Protein AF-A0A2E7N110-F1 (afdb_monomer_lite)

Secondary structure (DSSP, 8-state):
--------TTS-EEEEEEEEETTTTEEEEES-HHHHHHHHTTSSEEEEEEEEEEES-SEEEEEEEETTT--EEEE--HHHHHHHHHH-TTEEEEEEEEEE-SSTTPPEEEEEEETTT--EEEE--HHHHHHHHHH-TTEEEEEEEEE-B-GGGG----SS--EEEESSS-EEEEES--EEEE-SSS-EEEEEES--EEEE--------PEEEEEEES--EEEEE------S-S----BPPPEEES---TTT-EEEEEBTTB-----TT-TTEEEEEETTEEEEEEEETTEEEEEEETT--GGGGGS---PPPS------

Structure (mmCIF, N/CA/C/O backbone):
data_AF-A0A2E7N110-F1
#
_entry.id   AF-A0A2E7N110-F1
#
loop_
_atom_site.group_PDB
_atom_site.id
_atom_site.type_symbol
_atom_site.label_atom_id
_atom_site.label_alt_id
_atom_site.label_comp_id
_atom_site.label_asym_id
_atom_site.label_entity_id
_atom_site.label_seq_id
_atom_site.pdbx_PDB_ins_code
_atom_site.Cartn_x
_atom_site.Cartn_y
_atom_site.Cartn_z
_atom_site.occupancy
_atom_site.B_iso_or_equiv
_atom_site.auth_seq_id
_atom_site.auth_comp_id
_atom_site.auth_asym_id
_atom_site.auth_atom_id
_atom_site.pdbx_PDB_model_num
ATOM 1 N N . MET A 1 1 ? -30.367 -15.960 -10.413 1.00 34.97 1 MET A N 1
ATOM 2 C CA . MET A 1 1 ? -29.858 -14.874 -9.557 1.00 34.97 1 MET A CA 1
ATOM 3 C C . MET A 1 1 ? -29.044 -14.022 -10.508 1.00 34.97 1 MET A C 1
ATOM 5 O O . MET A 1 1 ? -28.183 -14.583 -11.167 1.00 34.97 1 MET A O 1
ATOM 9 N N . VAL A 1 2 ? -29.493 -12.802 -10.803 1.00 29.89 2 VAL A N 1
ATOM 10 C CA . VAL A 1 2 ? -28.865 -11.982 -11.850 1.00 29.89 2 VAL A CA 1
ATOM 11 C C . VAL A 1 2 ? -27.590 -11.431 -11.243 1.00 29.89 2 VAL A C 1
ATOM 13 O O . VAL A 1 2 ? -27.678 -10.648 -10.300 1.00 29.89 2 VAL A O 1
ATOM 16 N N . ASP A 1 3 ? -26.457 -11.913 -11.740 1.00 36.06 3 ASP A N 1
ATOM 17 C CA . ASP A 1 3 ? -25.137 -11.378 -11.445 1.00 36.06 3 ASP A CA 1
ATOM 18 C C . ASP A 1 3 ? -25.142 -9.928 -11.922 1.00 36.06 3 ASP A C 1
ATOM 20 O O . ASP A 1 3 ? -25.176 -9.637 -13.123 1.00 36.06 3 ASP A O 1
ATOM 24 N N . ARG A 1 4 ? -25.321 -9.009 -10.975 1.00 38.25 4 ARG A N 1
ATOM 25 C CA . ARG A 1 4 ? -25.331 -7.583 -11.258 1.00 38.25 4 ARG A CA 1
ATOM 26 C C . ARG A 1 4 ? -23.864 -7.179 -11.255 1.00 38.25 4 ARG A C 1
ATOM 28 O O . ARG A 1 4 ? -23.396 -6.638 -10.266 1.00 38.25 4 ARG A O 1
ATOM 35 N N . PHE A 1 5 ? -23.160 -7.502 -12.343 1.00 39.09 5 PHE A N 1
ATOM 36 C CA . PHE A 1 5 ? -21.858 -6.913 -12.634 1.00 39.09 5 PHE A CA 1
ATOM 37 C C . PHE A 1 5 ? -22.014 -5.407 -12.447 1.00 39.09 5 PHE A C 1
ATOM 39 O O . PHE A 1 5 ? -22.833 -4.769 -13.122 1.00 39.09 5 PHE A O 1
ATOM 46 N N . LEU A 1 6 ? -21.344 -4.884 -11.426 1.00 43.31 6 LEU A N 1
ATOM 47 C CA . LEU A 1 6 ? -21.333 -3.466 -11.145 1.00 43.31 6 LEU A CA 1
ATOM 48 C C . LEU A 1 6 ? -20.763 -2.792 -12.383 1.00 43.31 6 LEU A C 1
ATOM 50 O O . LEU A 1 6 ? -19.738 -3.199 -12.921 1.00 43.31 6 LEU A O 1
ATOM 54 N N . ASN A 1 7 ? -21.469 -1.784 -12.883 1.00 40.22 7 ASN A N 1
ATOM 55 C CA . ASN A 1 7 ? -20.914 -0.930 -13.915 1.00 40.22 7 ASN A CA 1
ATOM 56 C C . ASN A 1 7 ? -19.938 0.015 -13.203 1.00 40.22 7 ASN A C 1
ATOM 58 O O . ASN A 1 7 ? -20.285 1.156 -12.913 1.00 40.22 7 ASN A O 1
ATOM 62 N N . PHE A 1 8 ? -18.764 -0.513 -12.852 1.00 49.12 8 PHE A N 1
ATOM 63 C CA . PHE A 1 8 ? -17.701 0.173 -12.113 1.00 49.12 8 PHE A CA 1
ATOM 64 C C . PHE A 1 8 ? -17.150 1.388 -12.884 1.00 49.12 8 PHE A C 1
ATOM 66 O O . PHE A 1 8 ? -16.561 2.292 -12.309 1.00 49.12 8 PHE A O 1
ATOM 73 N N . ALA A 1 9 ? -17.461 1.478 -14.183 1.00 48.69 9 ALA A N 1
ATOM 74 C CA . ALA A 1 9 ? -17.056 2.522 -15.125 1.00 48.69 9 ALA A CA 1
ATOM 75 C C . ALA A 1 9 ? -17.528 3.966 -14.813 1.00 48.69 9 ALA A C 1
ATOM 77 O O . ALA A 1 9 ? -17.442 4.824 -15.689 1.00 48.69 9 ALA A O 1
ATOM 78 N N . ALA A 1 10 ? -18.069 4.256 -13.625 1.00 57.44 10 ALA A N 1
ATOM 79 C CA . ALA A 1 10 ? -18.534 5.598 -13.255 1.00 57.44 10 ALA A CA 1
ATOM 80 C C . ALA A 1 10 ? -18.152 6.053 -11.837 1.00 57.44 10 ALA A C 1
ATOM 82 O O . ALA A 1 10 ? -18.508 7.172 -11.470 1.00 57.44 10 ALA A O 1
ATOM 83 N N . VAL A 1 11 ? -17.469 5.221 -11.045 1.00 68.19 11 VAL A N 1
ATOM 84 C CA . VAL A 1 11 ? -17.041 5.582 -9.688 1.00 68.19 11 VAL A CA 1
ATOM 85 C C . VAL A 1 11 ? -15.521 5.571 -9.663 1.00 68.19 11 VAL A C 1
ATOM 87 O O . VAL A 1 11 ? -14.913 4.539 -9.922 1.00 68.19 11 VAL A O 1
ATOM 90 N N . GLU A 1 12 ? -14.918 6.730 -9.401 1.00 77.81 12 GLU A N 1
ATOM 91 C CA . GLU A 1 12 ? -13.465 6.831 -9.256 1.00 77.81 12 GLU A CA 1
ATOM 92 C C . GLU A 1 12 ? -13.023 6.045 -8.024 1.00 77.81 12 GLU A C 1
ATOM 94 O O . GLU A 1 12 ? -13.618 6.190 -6.944 1.00 77.81 12 GLU A O 1
ATOM 99 N N . THR A 1 13 ? -11.986 5.232 -8.206 1.00 83.00 13 THR A N 1
ATOM 100 C CA . THR A 1 13 ? -11.368 4.441 -7.149 1.00 83.00 13 THR A CA 1
ATOM 101 C C . THR A 1 13 ? -9.972 4.911 -6.819 1.00 83.00 13 THR A C 1
ATOM 103 O O . THR A 1 13 ? -9.284 5.5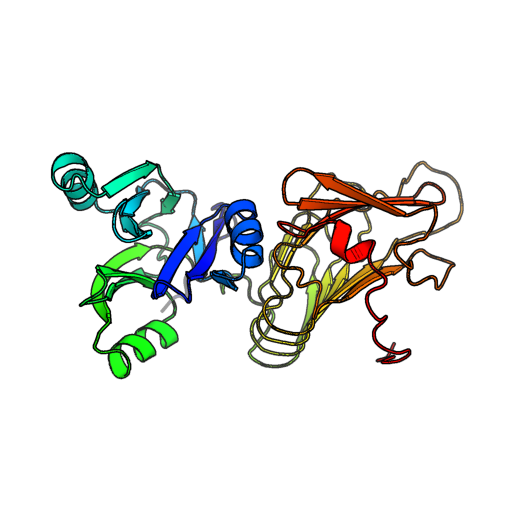01 -7.646 1.00 83.00 13 THR A O 1
ATOM 106 N N . THR A 1 14 ? -9.552 4.643 -5.589 1.00 86.88 14 THR A N 1
ATOM 107 C CA . THR A 1 14 ? -8.187 4.907 -5.138 1.00 86.88 14 THR A CA 1
ATOM 108 C C . THR A 1 14 ? -7.677 3.711 -4.357 1.00 86.88 14 THR A C 1
ATOM 110 O O . THR A 1 14 ? -8.369 3.190 -3.475 1.00 86.88 14 THR A O 1
ATOM 113 N N . THR A 1 15 ? -6.469 3.279 -4.686 1.00 87.81 15 THR A N 1
ATOM 114 C CA . THR A 1 15 ? -5.808 2.151 -4.044 1.00 87.81 15 THR A CA 1
ATOM 115 C C . THR A 1 15 ? -5.440 2.484 -2.596 1.00 87.81 15 THR A C 1
ATOM 117 O O . THR A 1 15 ? -4.877 3.537 -2.302 1.00 87.81 15 THR A O 1
ATOM 120 N N . VAL A 1 16 ? -5.776 1.588 -1.663 1.00 92.19 16 VAL A N 1
ATOM 121 C CA . VAL A 1 16 ? -5.339 1.653 -0.265 1.00 92.19 16 VAL A CA 1
ATOM 122 C C . VAL A 1 16 ? -4.221 0.640 -0.049 1.00 92.19 16 VAL A C 1
ATOM 124 O O . VAL A 1 16 ? -4.418 -0.576 -0.108 1.00 92.19 16 VAL A O 1
ATOM 127 N N . HIS A 1 17 ? -3.046 1.178 0.231 1.00 90.06 17 HIS A N 1
ATOM 128 C CA . HIS A 1 17 ? -1.794 0.495 0.510 1.00 90.06 17 HIS A CA 1
ATOM 129 C C . HIS A 1 17 ? -1.733 0.075 1.976 1.00 90.06 17 HIS A C 1
ATOM 131 O O . HIS A 1 17 ? -2.089 0.875 2.847 1.00 90.06 17 HIS A O 1
ATOM 137 N N . ARG A 1 18 ? -1.252 -1.142 2.265 1.00 92.94 18 ARG A N 1
ATOM 138 C CA . ARG A 1 18 ? -0.989 -1.605 3.636 1.00 92.94 18 ARG A CA 1
ATOM 139 C C . ARG A 1 18 ? 0.511 -1.741 3.876 1.00 92.94 18 ARG A C 1
ATOM 141 O O . ARG A 1 18 ? 1.239 -2.244 3.028 1.00 92.94 18 ARG A O 1
ATOM 148 N N . LEU A 1 19 ? 0.968 -1.292 5.040 1.00 92.88 19 LEU A N 1
ATOM 149 C CA . LEU A 1 19 ? 2.335 -1.509 5.509 1.00 92.88 19 LEU A CA 1
ATOM 150 C C . LEU A 1 19 ? 2.313 -2.128 6.899 1.00 92.88 19 LEU A C 1
ATOM 152 O O . LEU A 1 19 ? 1.591 -1.646 7.774 1.00 92.88 19 LEU A O 1
ATOM 156 N N . TYR A 1 20 ? 3.149 -3.136 7.115 1.00 92.62 20 TYR A N 1
ATOM 157 C CA . TYR A 1 20 ? 3.347 -3.794 8.396 1.00 92.62 20 TYR A CA 1
ATOM 158 C C . TYR A 1 20 ? 4.650 -3.343 9.050 1.00 92.62 20 TYR A C 1
ATOM 160 O O . TYR A 1 20 ? 5.733 -3.504 8.497 1.00 92.62 20 TYR A O 1
ATOM 168 N N . ASN A 1 21 ? 4.570 -2.802 10.260 1.00 91.19 21 ASN A N 1
ATOM 169 C CA . ASN A 1 21 ? 5.747 -2.465 11.043 1.00 91.19 21 ASN A CA 1
ATOM 170 C C . ASN A 1 21 ? 6.195 -3.668 11.885 1.00 91.19 21 ASN A C 1
ATOM 172 O O . ASN A 1 21 ? 5.513 -4.048 12.843 1.00 91.19 21 ASN A O 1
ATOM 176 N N . THR A 1 22 ? 7.362 -4.233 11.575 1.00 85.75 22 THR A N 1
ATOM 177 C CA . THR A 1 22 ? 7.872 -5.453 12.229 1.00 85.75 22 THR A CA 1
ATOM 178 C C . THR A 1 22 ? 8.284 -5.236 13.681 1.00 85.75 22 THR A C 1
ATOM 180 O O . THR A 1 22 ? 8.259 -6.178 14.471 1.00 85.75 22 THR A O 1
ATOM 183 N N . ASP A 1 23 ? 8.640 -4.003 14.047 1.00 84.81 23 ASP A N 1
ATOM 184 C CA . ASP A 1 23 ? 9.092 -3.661 15.399 1.00 84.81 23 ASP A CA 1
ATOM 185 C C . ASP A 1 23 ? 7.922 -3.495 16.374 1.00 84.81 23 ASP A C 1
ATOM 187 O O . ASP A 1 23 ? 8.034 -3.808 17.560 1.00 84.81 23 ASP A O 1
ATOM 191 N N . THR A 1 24 ? 6.796 -2.980 15.880 1.00 85.94 24 THR A N 1
ATOM 192 C CA . THR A 1 24 ? 5.629 -2.623 16.699 1.00 85.94 24 THR A CA 1
ATOM 193 C C . THR A 1 24 ? 4.437 -3.544 16.483 1.00 85.94 24 THR A C 1
ATOM 195 O O . THR A 1 24 ? 3.474 -3.467 17.245 1.00 85.94 24 THR A O 1
ATOM 198 N N . THR A 1 25 ? 4.482 -4.431 15.484 1.00 85.44 25 THR A N 1
ATOM 199 C CA . THR A 1 25 ? 3.362 -5.297 15.073 1.00 85.44 25 THR A CA 1
ATOM 200 C C . THR A 1 25 ? 2.099 -4.495 14.713 1.00 85.44 25 THR A C 1
ATOM 202 O O . THR A 1 25 ? 0.962 -4.885 14.995 1.00 85.44 25 THR A O 1
ATOM 205 N N . THR A 1 26 ? 2.295 -3.311 14.125 1.00 91.25 26 THR A N 1
ATOM 206 C CA . THR A 1 26 ? 1.215 -2.396 13.733 1.00 91.25 26 THR A CA 1
ATOM 207 C C . THR A 1 26 ? 1.086 -2.320 12.223 1.00 91.25 26 THR A C 1
ATOM 209 O O . THR A 1 26 ? 2.055 -2.528 11.501 1.00 91.25 26 THR A O 1
ATOM 212 N N . HIS A 1 27 ? -0.123 -2.013 11.757 1.00 94.38 27 HIS A N 1
ATOM 213 C CA . HIS A 1 27 ? -0.392 -1.781 10.345 1.00 94.38 27 HIS A CA 1
ATOM 214 C C . HIS A 1 27 ? -0.690 -0.303 10.101 1.00 94.38 27 HIS A C 1
ATOM 216 O O . HIS A 1 27 ? -1.359 0.355 10.909 1.00 94.38 27 HIS A O 1
ATOM 222 N N . LEU A 1 28 ? -0.220 0.197 8.965 1.00 94.81 28 LEU A N 1
ATOM 223 C CA . LEU A 1 28 ? -0.619 1.464 8.371 1.00 94.81 28 LEU A CA 1
ATOM 224 C C . LEU A 1 28 ? -1.442 1.175 7.118 1.00 94.81 28 LEU A C 1
ATOM 226 O O . LEU A 1 28 ? -1.129 0.251 6.374 1.00 94.81 28 LEU A O 1
ATOM 230 N N . TYR A 1 29 ? -2.470 1.989 6.894 1.00 95.69 29 TYR A N 1
ATOM 231 C CA . TYR A 1 29 ? -3.269 1.981 5.675 1.00 95.69 29 TYR A CA 1
ATOM 232 C C . TYR A 1 29 ? -3.290 3.398 5.117 1.00 95.69 29 TYR A C 1
ATOM 234 O O . TYR A 1 29 ? -3.601 4.347 5.851 1.00 95.69 29 TYR A O 1
ATOM 242 N N . THR A 1 30 ? -2.948 3.541 3.843 1.00 93.75 30 THR A N 1
ATOM 243 C CA . THR A 1 30 ? -2.810 4.851 3.211 1.00 93.75 30 THR A CA 1
ATOM 244 C C . THR A 1 30 ? -3.150 4.817 1.731 1.00 93.75 30 THR A C 1
ATOM 246 O O . THR A 1 30 ? -2.919 3.817 1.064 1.00 93.75 30 THR A O 1
ATOM 249 N N . THR A 1 31 ? -3.711 5.907 1.219 1.00 92.25 31 THR A N 1
ATOM 250 C CA . THR A 1 31 ? -3.827 6.169 -0.224 1.00 92.25 31 THR A CA 1
ATOM 251 C C . THR A 1 31 ? -2.659 7.013 -0.738 1.00 92.25 31 THR A C 1
ATOM 253 O O . THR A 1 31 ? -2.603 7.333 -1.919 1.00 92.25 31 THR A O 1
ATOM 256 N N . ASP A 1 32 ? -1.761 7.448 0.150 1.00 89.38 32 ASP A N 1
ATOM 257 C CA . ASP A 1 32 ? -0.582 8.224 -0.209 1.00 89.38 32 ASP A CA 1
ATOM 258 C C . ASP A 1 32 ? 0.563 7.270 -0.566 1.00 89.38 32 ASP A C 1
ATOM 260 O O . ASP A 1 32 ? 1.212 6.676 0.300 1.00 89.38 32 ASP A O 1
ATOM 264 N N . VAL A 1 33 ? 0.802 7.125 -1.868 1.00 83.12 33 VAL A N 1
ATOM 265 C CA . VAL A 1 33 ? 1.876 6.290 -2.424 1.00 83.12 33 VAL A CA 1
ATOM 266 C C . VAL A 1 33 ? 3.263 6.750 -1.970 1.00 83.12 33 VAL A C 1
ATOM 268 O O . VAL A 1 33 ? 4.153 5.918 -1.812 1.00 83.12 33 VAL A O 1
ATOM 271 N N . ASN A 1 34 ? 3.439 8.043 -1.674 1.00 82.81 34 ASN A N 1
ATOM 272 C CA . ASN A 1 34 ? 4.694 8.566 -1.142 1.00 82.81 34 ASN A CA 1
ATOM 273 C C . ASN A 1 34 ? 4.863 8.182 0.333 1.00 82.81 34 ASN A C 1
ATOM 275 O O . ASN A 1 34 ? 5.962 7.814 0.739 1.00 82.81 34 ASN A O 1
ATOM 279 N N . GLU A 1 35 ? 3.787 8.202 1.135 1.00 87.75 35 GLU A N 1
ATOM 280 C CA . GLU A 1 35 ? 3.820 7.692 2.519 1.00 87.75 35 GLU A CA 1
ATOM 281 C C . GLU A 1 35 ? 4.229 6.211 2.529 1.00 87.75 35 GLU A C 1
ATOM 283 O O . GLU A 1 35 ? 5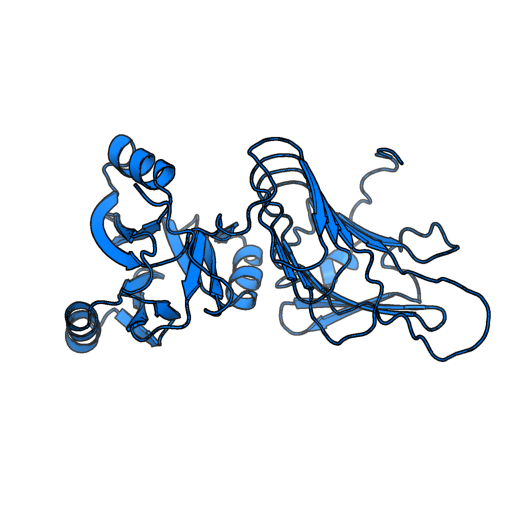.094 5.818 3.313 1.00 87.75 35 GLU A O 1
ATOM 288 N N . ALA A 1 36 ? 3.674 5.400 1.623 1.00 85.94 36 ALA A N 1
ATOM 289 C CA . ALA A 1 36 ? 4.044 3.993 1.490 1.00 85.94 36 ALA A CA 1
ATOM 290 C C . ALA A 1 36 ? 5.511 3.805 1.052 1.00 85.94 36 ALA A C 1
ATOM 292 O O . ALA A 1 36 ? 6.260 3.083 1.718 1.00 85.94 36 ALA A O 1
ATOM 293 N N . GLY A 1 37 ? 5.935 4.480 -0.021 1.00 79.75 37 GLY A N 1
ATOM 294 C CA . GLY A 1 37 ? 7.290 4.364 -0.570 1.00 79.75 37 GLY A CA 1
ATOM 295 C C . GLY A 1 37 ? 8.374 4.801 0.419 1.00 79.75 37 GLY A C 1
ATOM 296 O O . GLY A 1 37 ? 9.340 4.076 0.654 1.00 79.75 37 GLY A O 1
ATOM 297 N N . VAL A 1 38 ? 8.190 5.941 1.093 1.00 83.38 38 VAL A N 1
ATOM 298 C CA . VAL A 1 38 ? 9.153 6.428 2.096 1.00 83.38 38 VAL A CA 1
ATOM 299 C C . VAL A 1 38 ? 9.258 5.467 3.280 1.00 83.38 38 VAL A C 1
ATOM 301 O O . VAL A 1 38 ? 10.363 5.162 3.726 1.00 83.38 38 VAL A O 1
ATOM 304 N N . LEU A 1 39 ? 8.131 4.968 3.801 1.00 86.50 39 LEU A N 1
ATOM 305 C CA . LEU A 1 39 ? 8.136 4.113 4.990 1.00 86.50 39 LEU A CA 1
ATOM 306 C C . LEU A 1 39 ? 8.771 2.743 4.736 1.00 86.50 39 LEU A C 1
ATOM 308 O O . LEU A 1 39 ? 9.528 2.275 5.588 1.00 86.50 39 LEU A O 1
ATOM 312 N N . ARG A 1 40 ? 8.524 2.128 3.571 1.00 81.88 40 ARG A N 1
ATOM 313 C CA . ARG A 1 40 ? 9.167 0.861 3.174 1.00 81.88 40 ARG A CA 1
ATOM 314 C C . ARG A 1 40 ? 10.692 0.955 3.253 1.00 81.88 40 ARG A C 1
ATOM 316 O O . ARG A 1 40 ? 11.351 0.059 3.773 1.00 81.88 40 ARG A O 1
ATOM 323 N N . ASN A 1 41 ? 11.251 2.080 2.815 1.00 75.00 41 ASN A N 1
ATOM 324 C CA . ASN A 1 41 ? 12.696 2.280 2.760 1.00 75.00 41 ASN A CA 1
ATOM 325 C C . ASN A 1 41 ? 13.343 2.620 4.114 1.00 75.00 41 ASN A C 1
ATOM 327 O O . ASN A 1 41 ? 14.567 2.674 4.218 1.00 75.00 41 ASN A O 1
ATOM 331 N N . THR A 1 42 ? 12.569 2.781 5.196 1.00 80.94 42 THR A N 1
ATOM 332 C CA . THR A 1 42 ? 13.155 2.979 6.535 1.00 80.94 42 THR A CA 1
ATOM 333 C C . THR A 1 42 ? 13.636 1.676 7.182 1.00 80.94 42 THR A C 1
ATOM 335 O O . THR A 1 42 ? 14.199 1.720 8.278 1.00 80.94 42 THR A O 1
ATOM 338 N N . GLY A 1 43 ? 13.344 0.516 6.582 1.00 79.12 43 GLY A N 1
ATOM 339 C CA . GLY A 1 43 ? 13.699 -0.819 7.085 1.00 79.12 43 GLY A CA 1
ATOM 340 C C . GLY A 1 43 ? 12.848 -1.341 8.253 1.00 79.12 43 GLY A C 1
ATOM 341 O O . GLY A 1 43 ? 12.984 -2.501 8.628 1.00 79.12 43 GLY A O 1
ATOM 342 N N . ALA A 1 44 ? 11.965 -0.515 8.824 1.00 86.56 44 ALA A N 1
ATOM 343 C CA . ALA A 1 44 ? 11.057 -0.906 9.912 1.00 86.56 44 ALA A CA 1
ATOM 344 C C . ALA A 1 44 ? 9.660 -1.309 9.412 1.00 86.56 44 ALA A C 1
ATOM 346 O O . ALA A 1 44 ? 8.894 -1.929 10.152 1.00 86.56 44 ALA A O 1
ATOM 347 N N . TRP A 1 45 ? 9.318 -0.919 8.181 1.00 90.00 45 TRP A N 1
ATOM 348 C CA . TRP A 1 45 ? 8.035 -1.196 7.551 1.00 90.00 45 TRP A CA 1
ATOM 349 C C . TRP A 1 45 ? 8.225 -2.127 6.364 1.00 90.00 45 TRP A C 1
ATOM 351 O O . TRP A 1 45 ? 9.049 -1.881 5.491 1.00 90.00 45 TRP A O 1
ATOM 361 N N . GLN A 1 46 ? 7.424 -3.179 6.334 1.00 87.88 46 GLN A N 1
ATOM 362 C CA . GLN A 1 46 ? 7.268 -4.073 5.204 1.00 87.88 46 GLN A CA 1
ATOM 363 C C . GLN A 1 46 ? 6.030 -3.633 4.436 1.00 87.88 46 GLN A C 1
ATOM 365 O O . GLN A 1 46 ? 4.950 -3.503 5.014 1.00 87.88 46 GLN A O 1
ATOM 370 N N . TYR A 1 47 ? 6.197 -3.350 3.150 1.00 85.00 47 TYR A N 1
ATOM 371 C CA . TYR A 1 47 ? 5.070 -3.092 2.269 1.00 85.00 47 TYR A CA 1
ATOM 372 C C . TYR A 1 47 ? 4.314 -4.405 2.054 1.00 85.00 47 TYR A C 1
ATOM 374 O O . TYR A 1 47 ? 4.925 -5.422 1.751 1.00 85.00 47 TYR A O 1
ATOM 382 N N . GLU A 1 48 ? 3.002 -4.395 2.264 1.00 85.00 48 GLU A N 1
ATOM 383 C CA . GLU A 1 48 ? 2.154 -5.576 2.100 1.00 85.00 48 GLU A CA 1
ATOM 384 C C . GLU A 1 48 ? 1.245 -5.435 0.883 1.00 85.00 48 GLU A C 1
ATOM 386 O O . GLU A 1 48 ? 0.166 -6.010 0.878 1.00 85.00 48 GLU A O 1
ATOM 391 N N . GLU A 1 49 ? 1.652 -4.685 -0.140 1.00 78.62 49 GLU A N 1
ATOM 392 C CA . GLU A 1 49 ? 0.875 -4.510 -1.371 1.00 78.62 49 GLU A CA 1
ATOM 393 C C . GLU A 1 49 ? -0.452 -3.735 -1.165 1.00 78.62 49 GLU A C 1
ATOM 395 O O . GLU A 1 49 ? -0.826 -3.326 -0.052 1.00 78.62 49 GLU A O 1
ATOM 400 N N . PRO A 1 50 ? -1.182 -3.454 -2.253 1.00 84.00 50 PRO A N 1
ATOM 401 C CA . PRO A 1 50 ? -2.555 -2.964 -2.203 1.00 84.00 50 PRO A CA 1
ATOM 402 C C . PRO A 1 50 ? -3.514 -3.938 -1.512 1.00 84.00 50 PRO A C 1
ATOM 404 O O . PRO A 1 50 ? -3.514 -5.132 -1.798 1.00 84.00 50 PRO A O 1
ATOM 407 N N . LYS A 1 51 ? -4.383 -3.435 -0.623 1.00 86.50 51 LYS A N 1
ATOM 408 C CA . LYS A 1 51 ? -5.358 -4.286 0.093 1.00 86.50 51 LYS A CA 1
ATOM 409 C C . LYS A 1 51 ? -6.799 -4.086 -0.295 1.00 86.50 51 LYS A C 1
ATOM 411 O O . LYS A 1 51 ? -7.554 -5.049 -0.288 1.00 86.50 51 LYS A O 1
ATOM 416 N N . PHE A 1 52 ? -7.201 -2.869 -0.618 1.00 88.62 52 PHE A N 1
ATOM 417 C CA . PHE A 1 52 ? -8.541 -2.605 -1.122 1.00 88.62 52 PHE A CA 1
ATOM 418 C C . PHE A 1 52 ? -8.574 -1.301 -1.893 1.00 88.62 52 PHE A C 1
ATOM 420 O O . PHE A 1 52 ? -7.733 -0.428 -1.699 1.00 88.62 52 PHE A O 1
ATOM 427 N N . MET A 1 53 ? -9.563 -1.174 -2.769 1.00 88.00 53 MET A N 1
ATOM 428 C CA . MET A 1 53 ? -9.829 0.053 -3.499 1.00 88.00 53 MET A CA 1
ATOM 429 C C . MET A 1 53 ? -10.992 0.775 -2.835 1.00 88.00 53 MET A C 1
ATOM 431 O O . MET A 1 53 ? -12.095 0.243 -2.679 1.00 88.00 53 MET A O 1
ATOM 435 N N . THR A 1 54 ? -10.734 2.003 -2.418 1.00 90.44 54 THR A N 1
ATOM 436 C CA . THR A 1 54 ? -11.768 2.880 -1.891 1.00 90.44 54 THR A CA 1
ATOM 437 C C . THR A 1 54 ? -12.473 3.599 -3.033 1.00 90.44 54 THR A C 1
ATOM 439 O O . THR A 1 54 ? -11.926 3.704 -4.128 1.00 90.44 54 THR A O 1
ATOM 442 N N . VAL A 1 55 ? -13.687 4.087 -2.794 1.00 88.00 55 VAL A N 1
ATOM 443 C CA . VAL A 1 55 ? -14.494 4.776 -3.808 1.00 88.00 55 VAL A CA 1
ATOM 444 C C . VAL A 1 55 ? -14.748 6.222 -3.413 1.00 88.00 55 VAL A C 1
ATOM 446 O O . VAL A 1 55 ? -14.903 6.540 -2.231 1.00 88.00 55 VAL A O 1
ATOM 449 N N . THR A 1 56 ? -14.889 7.098 -4.401 1.00 87.44 56 THR A N 1
ATOM 450 C CA . THR A 1 56 ? -15.546 8.390 -4.168 1.00 87.44 56 THR A CA 1
ATOM 451 C C . THR A 1 56 ? -16.974 8.149 -3.659 1.00 87.44 56 THR A C 1
ATOM 453 O O . THR A 1 56 ? -17.777 7.469 -4.298 1.00 87.44 56 THR A O 1
ATOM 456 N N . GLY A 1 57 ? -17.280 8.646 -2.459 1.00 86.31 57 GLY A N 1
ATOM 457 C CA . GLY A 1 57 ? -18.532 8.342 -1.766 1.00 86.31 57 GLY A CA 1
ATOM 458 C C . GLY A 1 57 ? -18.903 9.367 -0.699 1.00 86.31 57 GLY A C 1
ATOM 459 O O . GLY A 1 57 ? -18.160 10.312 -0.440 1.00 86.31 57 GLY A O 1
ATOM 460 N N . ASP A 1 58 ? -20.071 9.170 -0.085 1.00 89.38 58 ASP A N 1
ATOM 461 C CA . ASP A 1 58 ? -20.672 10.125 0.859 1.00 89.38 58 ASP A CA 1
ATOM 462 C C . ASP A 1 58 ? -20.239 9.909 2.322 1.00 89.38 58 ASP A C 1
ATOM 464 O O . ASP A 1 58 ? -20.605 10.699 3.197 1.00 89.38 58 ASP A O 1
ATOM 468 N N . THR A 1 59 ? -19.477 8.849 2.606 1.00 94.06 59 THR A N 1
ATOM 469 C CA . THR A 1 59 ? -19.038 8.502 3.964 1.00 94.06 59 THR A CA 1
ATOM 470 C C . THR A 1 59 ? -17.529 8.681 4.089 1.00 94.06 59 THR A C 1
ATOM 472 O O . THR A 1 59 ? -16.762 8.070 3.354 1.00 94.06 59 THR A O 1
ATOM 475 N N . GLU A 1 60 ? -17.080 9.496 5.039 1.00 96.81 60 GLU A N 1
ATOM 476 C CA . GLU A 1 60 ? -15.656 9.691 5.329 1.00 96.81 60 GLU A CA 1
ATOM 477 C C . GLU A 1 60 ? -15.125 8.580 6.248 1.00 96.81 60 GLU A C 1
ATOM 479 O O . GLU A 1 60 ? -15.764 8.212 7.235 1.00 96.81 60 GLU A O 1
ATOM 484 N N . VAL A 1 61 ? -13.931 8.065 5.949 1.00 97.94 61 VAL A N 1
ATOM 485 C CA . VAL A 1 61 ? -13.163 7.188 6.838 1.00 97.94 61 VAL A CA 1
ATOM 486 C C . VAL A 1 61 ? -12.065 8.017 7.490 1.00 97.94 61 VAL A C 1
ATOM 488 O O . VAL A 1 61 ? -11.169 8.541 6.831 1.00 97.94 61 VAL A O 1
ATOM 491 N N . HIS A 1 62 ? -12.136 8.149 8.807 1.00 98.44 62 HIS A N 1
ATOM 492 C CA . HIS A 1 62 ? -11.266 9.008 9.600 1.00 98.44 62 HIS A CA 1
ATOM 493 C C . HIS A 1 62 ? -10.078 8.236 10.172 1.00 98.44 62 HIS A C 1
ATOM 495 O O . HIS A 1 62 ? -10.270 7.153 10.728 1.00 98.44 62 HIS A O 1
ATOM 501 N N . ARG A 1 63 ? -8.871 8.816 10.110 1.00 98.31 63 ARG A N 1
ATOM 502 C CA . ARG A 1 63 ? -7.646 8.248 10.698 1.00 98.31 63 ARG A CA 1
ATOM 503 C C . ARG A 1 63 ? -7.276 8.957 11.995 1.00 98.31 63 ARG A C 1
ATOM 505 O O . ARG A 1 63 ? -7.232 10.187 12.068 1.00 98.31 63 ARG A O 1
ATOM 512 N N . PHE A 1 64 ? -6.981 8.169 13.023 1.00 98.44 64 PHE A N 1
ATOM 513 C CA . PHE A 1 64 ? -6.398 8.657 14.269 1.00 98.44 64 PHE A CA 1
ATOM 514 C C . PHE A 1 64 ? -5.117 7.899 14.589 1.00 98.44 64 PHE A C 1
ATOM 516 O O . PHE A 1 64 ? -5.090 6.672 14.528 1.00 98.44 64 PHE A O 1
ATOM 523 N N . PHE A 1 65 ? -4.093 8.628 15.020 1.00 97.25 65 PHE A N 1
ATOM 524 C CA . PHE A 1 65 ? -2.814 8.088 15.464 1.00 97.25 65 PHE A CA 1
ATOM 525 C C . PHE A 1 65 ? -2.748 8.007 16.989 1.00 97.25 65 PHE A C 1
ATOM 527 O O . PHE A 1 65 ? -2.953 9.010 17.680 1.00 97.25 65 PHE A O 1
ATOM 534 N N . HIS A 1 66 ? -2.432 6.833 17.533 1.00 96.25 66 HIS A N 1
ATOM 535 C CA . HIS A 1 66 ? -2.210 6.657 18.964 1.00 96.25 66 HIS A CA 1
ATOM 536 C C . HIS A 1 66 ? -0.800 7.128 19.346 1.00 96.25 66 HIS A C 1
ATOM 538 O O . HIS A 1 66 ? 0.185 6.419 19.150 1.00 96.25 66 HIS A O 1
ATOM 544 N N . THR A 1 67 ? -0.689 8.288 19.992 1.00 95.31 67 THR A N 1
ATOM 545 C CA . THR A 1 67 ? 0.596 8.980 20.210 1.00 95.31 67 THR A CA 1
ATOM 546 C C . THR A 1 67 ? 1.581 8.241 21.114 1.00 95.31 67 THR A C 1
ATOM 548 O O . THR A 1 67 ? 2.785 8.441 20.989 1.00 95.31 67 THR A O 1
ATOM 551 N N . GLU A 1 68 ? 1.093 7.380 22.010 1.00 92.69 68 GLU A N 1
ATOM 552 C CA . GLU A 1 68 ? 1.952 6.584 22.904 1.00 92.69 68 GLU A CA 1
ATOM 553 C C . GLU A 1 68 ? 2.332 5.201 22.349 1.00 92.69 68 GLU A C 1
ATOM 555 O O . GLU A 1 68 ? 3.335 4.637 22.778 1.00 92.69 68 GLU A O 1
ATOM 560 N N . LYS A 1 69 ? 1.530 4.636 21.436 1.00 91.44 69 LYS A N 1
ATOM 561 C CA . LYS A 1 69 ? 1.655 3.237 20.983 1.00 91.44 69 LYS A CA 1
ATOM 562 C C . LYS A 1 69 ? 2.010 3.094 19.504 1.00 91.44 69 LYS A C 1
ATOM 564 O O . LYS A 1 69 ? 2.425 2.021 19.092 1.00 91.44 69 LYS A O 1
ATOM 569 N N . GLY A 1 70 ? 1.867 4.157 18.717 1.00 90.62 70 GLY A N 1
ATOM 570 C CA . GLY A 1 70 ? 2.294 4.191 17.321 1.00 90.62 70 GLY A CA 1
ATOM 571 C C . GLY A 1 70 ? 1.312 3.589 16.311 1.00 90.62 70 GLY A C 1
ATOM 572 O O . GLY A 1 70 ? 1.554 3.703 15.117 1.00 90.62 70 GLY A O 1
ATOM 573 N N . HIS A 1 71 ? 0.204 2.976 16.741 1.00 94.25 71 HIS A N 1
ATOM 574 C CA . HIS A 1 71 ? -0.787 2.403 15.824 1.00 94.25 71 HIS A CA 1
ATOM 575 C C . HIS A 1 71 ? -1.856 3.411 15.391 1.00 94.25 71 HIS A C 1
ATOM 577 O O . HIS A 1 71 ? -2.118 4.405 16.074 1.00 94.25 71 HIS A O 1
ATOM 583 N N . HIS A 1 72 ? -2.531 3.098 14.284 1.00 96.19 72 HIS A N 1
ATOM 584 C CA . HIS A 1 72 ? -3.651 3.875 13.762 1.00 96.19 72 HIS A CA 1
ATOM 585 C C . HIS A 1 72 ? -4.982 3.147 13.952 1.00 96.19 72 HIS A C 1
ATOM 587 O O . HIS A 1 72 ? -5.040 1.917 13.940 1.00 96.19 72 HIS A O 1
ATOM 593 N N . ILE A 1 73 ? -6.060 3.914 14.089 1.00 97.62 73 ILE A N 1
ATOM 594 C CA . ILE A 1 73 ? -7.438 3.436 13.935 1.00 97.62 73 ILE A CA 1
ATOM 595 C C . ILE A 1 73 ? -8.097 4.172 12.769 1.00 97.62 73 ILE A C 1
ATOM 597 O O . ILE A 1 73 ? -7.924 5.384 12.621 1.00 97.62 73 ILE A O 1
ATOM 601 N N . LEU A 1 74 ? -8.849 3.418 11.969 1.00 98.38 74 LEU A N 1
ATOM 602 C CA . LEU A 1 74 ? -9.721 3.906 10.912 1.00 98.38 74 LEU A CA 1
ATOM 603 C C . LEU A 1 74 ? -11.169 3.700 11.342 1.00 98.38 74 LEU A C 1
ATOM 605 O O . LEU A 1 74 ? -11.531 2.623 11.827 1.00 98.38 74 LEU A O 1
ATOM 609 N N . THR A 1 75 ? -12.002 4.717 11.153 1.00 97.88 75 THR A N 1
ATOM 610 C CA . THR A 1 75 ? -13.427 4.606 11.462 1.00 97.88 75 THR A CA 1
ATOM 611 C C . THR A 1 75 ? -14.289 5.424 10.515 1.00 97.88 75 THR A C 1
ATOM 613 O O . THR A 1 75 ? -14.001 6.591 10.256 1.00 97.88 75 THR A O 1
ATOM 616 N N . ALA A 1 76 ? -15.355 4.799 10.017 1.00 97.25 76 ALA A N 1
ATOM 617 C CA . ALA A 1 76 ? -16.464 5.466 9.340 1.00 97.25 76 ALA A CA 1
ATOM 618 C C . ALA A 1 76 ? -17.656 5.717 10.286 1.00 97.25 76 ALA A C 1
ATOM 620 O O . ALA A 1 76 ? -18.635 6.361 9.908 1.00 97.25 76 ALA A O 1
ATOM 621 N N . ASP A 1 77 ? -17.612 5.202 11.523 1.00 97.31 77 ASP A N 1
ATOM 622 C CA . ASP A 1 77 ? -18.704 5.353 12.481 1.00 97.31 77 ASP A CA 1
ATOM 623 C C . ASP A 1 77 ? -18.617 6.723 13.166 1.00 97.31 77 ASP A C 1
ATOM 625 O O . ASP A 1 77 ? -17.685 7.028 13.914 1.00 97.31 77 ASP A O 1
ATOM 629 N N . ALA A 1 78 ? -19.633 7.559 12.946 1.00 96.88 78 ALA A N 1
ATOM 630 C CA . ALA A 1 78 ? -19.680 8.913 13.492 1.00 96.88 78 ALA A CA 1
ATOM 631 C C . ALA A 1 78 ? -19.685 8.963 15.036 1.00 96.88 78 ALA A C 1
ATOM 633 O O . ALA A 1 78 ? -19.209 9.939 15.624 1.00 96.88 78 ALA A O 1
ATOM 634 N N . ASN A 1 79 ? -20.209 7.937 15.716 1.00 97.88 79 ASN A N 1
ATOM 635 C CA . ASN A 1 79 ? -20.182 7.851 17.177 1.00 97.88 79 ASN A CA 1
ATOM 636 C C . ASN A 1 79 ? -18.802 7.425 17.684 1.00 97.88 79 ASN A C 1
ATOM 638 O O . ASN A 1 79 ? -18.339 7.981 18.680 1.00 97.88 79 ASN A O 1
ATOM 642 N N . GLU A 1 80 ? -18.142 6.472 17.021 1.00 98.12 80 GLU A N 1
ATOM 643 C CA . GLU A 1 80 ? -16.770 6.068 17.339 1.00 98.12 80 GLU A CA 1
ATOM 644 C C . GLU A 1 80 ? -15.800 7.226 17.095 1.00 98.12 80 GLU A C 1
ATOM 646 O O . GLU A 1 80 ? -15.034 7.569 17.996 1.00 98.12 80 GLU A O 1
ATOM 651 N N . PHE A 1 81 ? -15.916 7.917 15.956 1.00 98.38 81 PHE A N 1
ATOM 652 C CA . PHE A 1 81 ? -15.207 9.168 15.690 1.00 98.38 81 PHE A CA 1
ATOM 653 C C . PHE A 1 81 ? -15.398 10.169 16.836 1.00 98.38 81 PHE A C 1
ATOM 655 O O . PHE A 1 81 ? -14.428 10.652 17.424 1.00 98.38 81 PHE A O 1
ATOM 662 N N . ALA A 1 82 ? -16.653 10.465 17.198 1.00 98.31 82 ALA A N 1
ATOM 663 C CA . ALA A 1 82 ? -16.957 11.430 18.249 1.00 98.31 82 ALA A CA 1
ATOM 664 C C . ALA A 1 82 ? -16.433 10.976 19.619 1.00 98.31 82 ALA A C 1
ATOM 666 O O . ALA A 1 82 ? -16.018 11.811 20.426 1.00 98.31 82 ALA A O 1
ATOM 667 N N . TYR A 1 83 ? -16.444 9.675 19.899 1.00 98.31 83 TYR A N 1
ATOM 668 C CA . TYR A 1 83 ? -15.914 9.118 21.133 1.00 98.31 83 TYR A CA 1
ATOM 669 C C . TYR A 1 83 ? -14.391 9.246 21.193 1.00 98.31 83 TYR A C 1
ATOM 671 O O . TYR A 1 83 ? -13.882 9.826 22.151 1.00 98.31 83 TYR A O 1
ATOM 679 N N . ILE A 1 84 ? -13.668 8.795 20.163 1.00 97.94 84 ILE A N 1
ATOM 680 C CA . ILE A 1 84 ? -12.204 8.889 20.097 1.00 97.94 84 ILE A CA 1
ATOM 681 C C . ILE A 1 84 ? -11.779 10.356 20.201 1.00 97.94 84 ILE A C 1
ATOM 683 O O . ILE A 1 84 ? -11.016 10.713 21.098 1.00 97.94 84 ILE A O 1
ATOM 687 N N . ASN A 1 85 ? -12.355 11.223 19.364 1.00 97.50 85 ASN A N 1
ATOM 688 C CA . ASN A 1 85 ? -11.971 12.630 19.278 1.00 97.50 85 ASN A CA 1
ATOM 689 C C . ASN A 1 85 ? -12.235 13.421 20.571 1.00 97.50 85 ASN A C 1
ATOM 691 O O . ASN A 1 85 ? -11.481 14.333 20.900 1.00 97.50 85 ASN A O 1
ATOM 695 N N . ASN A 1 86 ? -13.308 13.105 21.307 1.00 97.44 86 ASN A N 1
ATOM 696 C CA . ASN A 1 86 ? -13.689 13.880 22.494 1.00 97.44 86 ASN A CA 1
ATOM 697 C C . ASN A 1 86 ? -13.266 13.240 23.822 1.00 97.44 86 ASN A C 1
ATOM 699 O O . ASN A 1 86 ? -13.225 13.943 24.832 1.00 97.44 86 ASN A O 1
ATOM 703 N N . GLN A 1 87 ? -13.028 11.926 23.857 1.00 98.00 87 GLN A N 1
ATOM 704 C CA . GLN A 1 87 ? -12.850 11.178 25.107 1.00 98.00 87 GLN A CA 1
ATOM 705 C C . GLN A 1 87 ? -11.488 10.490 25.229 1.00 98.00 87 GLN A C 1
ATOM 707 O O . GLN A 1 87 ? -11.104 10.152 26.349 1.00 98.00 87 GLN A O 1
ATOM 712 N N . LEU A 1 88 ? -10.745 10.288 24.133 1.00 97.25 88 LEU A N 1
ATOM 713 C CA . LEU A 1 88 ? -9.479 9.550 24.153 1.00 97.25 88 LEU A CA 1
ATOM 714 C C . LEU A 1 88 ? -8.282 10.469 23.840 1.00 97.25 88 LEU A C 1
ATOM 716 O O . LEU A 1 88 ? -7.861 10.573 22.691 1.00 97.25 88 LEU A O 1
ATOM 720 N N . PRO A 1 89 ? -7.672 11.116 24.855 1.00 96.00 89 PRO A N 1
ATOM 721 C CA . PRO A 1 89 ? -6.632 12.134 24.648 1.00 96.00 89 PRO A CA 1
ATOM 722 C C . PRO A 1 89 ? -5.307 11.604 24.074 1.00 96.00 89 PRO A C 1
ATOM 724 O O . PRO A 1 89 ? -4.457 12.397 23.681 1.00 96.00 89 PRO A O 1
ATOM 727 N N . HIS A 1 90 ? -5.108 10.284 24.049 1.00 96.31 90 HIS A N 1
ATOM 728 C CA . HIS A 1 90 ? -3.931 9.638 23.459 1.00 96.31 90 HIS A CA 1
ATOM 729 C C . HIS A 1 90 ? -4.073 9.397 21.949 1.00 96.31 90 HIS A C 1
ATOM 731 O O . HIS A 1 90 ? -3.095 9.020 21.308 1.00 96.31 90 HIS A O 1
ATOM 737 N N . TYR A 1 91 ? -5.253 9.630 21.366 1.00 98.00 91 TYR A N 1
ATOM 738 C CA . TYR A 1 91 ? -5.437 9.625 19.919 1.00 98.00 91 TYR A CA 1
ATOM 739 C C . TYR A 1 91 ? -5.365 11.049 19.370 1.00 98.00 91 TYR A C 1
ATOM 741 O O . TYR A 1 91 ? -6.071 11.952 19.819 1.00 98.00 91 TYR A O 1
ATOM 749 N N . ARG A 1 92 ? -4.515 11.246 18.364 1.00 98.31 92 ARG A N 1
ATOM 750 C CA . ARG A 1 92 ? -4.442 12.466 17.564 1.00 98.31 92 ARG A CA 1
ATOM 751 C C . ARG A 1 92 ? -5.216 12.242 16.273 1.00 98.31 92 ARG A C 1
ATOM 753 O O . ARG A 1 92 ? -4.913 11.306 15.543 1.00 98.31 92 ARG A O 1
ATOM 760 N N . TYR A 1 93 ? -6.189 13.102 15.992 1.00 98.38 93 TYR A N 1
ATOM 761 C CA . TYR A 1 93 ? -6.893 13.082 14.713 1.00 98.38 93 TYR A CA 1
ATOM 762 C C . TYR A 1 93 ? -5.963 13.529 13.581 1.00 98.38 93 TYR A C 1
ATOM 764 O O . TYR A 1 93 ? -5.294 14.556 13.711 1.00 98.38 93 TYR A O 1
ATOM 772 N N . GLU A 1 94 ? -5.923 12.762 12.494 1.00 97.56 94 GLU A N 1
ATOM 773 C CA . GLU A 1 94 ? -5.060 13.028 11.335 1.00 97.56 94 GLU A CA 1
ATOM 774 C C . GLU A 1 94 ? -5.833 13.473 10.094 1.00 97.56 94 GLU A C 1
ATOM 776 O O . GLU A 1 94 ? -5.229 13.957 9.144 1.00 97.56 94 GLU A O 1
ATOM 781 N N . GLY A 1 95 ? -7.165 13.389 10.126 1.00 97.56 95 GLY A N 1
ATOM 782 C CA . GLY A 1 95 ? -8.019 13.790 9.016 1.00 97.56 95 GLY A CA 1
ATOM 783 C C . GLY A 1 95 ? -8.835 12.637 8.444 1.00 97.56 95 GLY A C 1
ATOM 784 O O . GLY A 1 95 ? -8.921 11.544 9.011 1.00 97.56 95 GLY A O 1
ATOM 785 N N . VAL A 1 96 ? -9.458 12.925 7.308 1.00 97.31 96 VAL A N 1
ATOM 786 C CA . VAL A 1 96 ? -10.117 11.931 6.462 1.00 97.31 96 VAL A CA 1
ATOM 787 C C . VAL A 1 96 ? -9.022 11.207 5.687 1.00 97.31 96 VAL A C 1
ATOM 789 O O . VAL A 1 96 ? -8.266 11.853 4.968 1.00 97.31 96 VAL A O 1
ATOM 792 N N . ALA A 1 97 ? -8.919 9.891 5.860 1.00 96.19 97 ALA A N 1
ATOM 793 C CA . ALA A 1 97 ? -7.984 9.062 5.104 1.00 96.19 97 ALA A CA 1
ATOM 794 C C . ALA A 1 97 ? -8.467 8.875 3.665 1.00 96.19 97 ALA A C 1
ATOM 796 O O . ALA A 1 97 ? -7.690 8.984 2.729 1.00 96.19 97 ALA A O 1
ATOM 797 N N . PHE A 1 98 ? -9.760 8.585 3.514 1.00 95.88 98 PHE A N 1
ATOM 798 C CA . PHE A 1 98 ? -10.441 8.363 2.243 1.00 95.88 98 PHE A CA 1
ATOM 799 C C . PHE A 1 98 ? -11.961 8.361 2.454 1.00 95.88 98 PHE A C 1
ATOM 801 O O . PHE A 1 98 ? -12.441 8.414 3.589 1.00 95.88 98 PHE A O 1
ATOM 808 N N . THR A 1 99 ? -12.729 8.290 1.368 1.00 94.75 99 THR A N 1
ATOM 809 C CA . THR A 1 99 ? -14.189 8.116 1.401 1.00 94.75 99 THR A CA 1
ATOM 810 C C . THR A 1 99 ? -14.585 6.684 1.077 1.00 94.75 99 THR A C 1
ATOM 812 O O . THR A 1 99 ? -13.875 6.002 0.353 1.00 94.75 99 THR A O 1
ATOM 815 N N . THR A 1 100 ? -15.733 6.241 1.572 1.00 92.94 100 THR A N 1
ATOM 816 C CA . THR A 1 100 ? -16.377 4.955 1.282 1.00 92.94 100 THR A CA 1
ATOM 817 C C . THR A 1 100 ? -17.841 5.183 0.883 1.00 92.94 100 THR A C 1
ATOM 819 O O . THR A 1 100 ? -18.382 6.282 1.040 1.00 92.94 100 THR A O 1
ATOM 822 N N . SER A 1 101 ? -18.498 4.147 0.360 1.00 88.12 101 SER A N 1
ATOM 823 C CA . SER A 1 101 ? -19.924 4.151 0.044 1.00 88.12 101 SER A CA 1
ATOM 824 C C . SER A 1 101 ? -20.603 2.901 0.598 1.00 88.12 101 SER A C 1
ATOM 826 O O . SER A 1 101 ? -20.107 1.786 0.441 1.00 88.12 101 SER A O 1
ATOM 828 N N . ASP A 1 102 ? -21.771 3.091 1.214 1.00 77.94 102 ASP A N 1
ATOM 829 C CA . ASP A 1 102 ? -22.676 1.988 1.555 1.00 77.94 102 ASP A CA 1
ATOM 830 C C . ASP A 1 102 ? -23.511 1.518 0.351 1.00 77.94 102 ASP A C 1
ATOM 832 O O . ASP A 1 102 ? -24.184 0.483 0.414 1.00 77.94 102 ASP A O 1
ATOM 836 N N . ASP A 1 103 ? -23.477 2.277 -0.748 1.00 69.62 103 ASP A N 1
ATOM 837 C CA . ASP A 1 103 ? -24.144 1.946 -2.000 1.00 69.62 103 ASP A CA 1
ATOM 838 C C . ASP A 1 103 ? -23.281 0.980 -2.842 1.00 69.62 103 ASP A C 1
ATOM 840 O O . ASP A 1 103 ? -22.118 0.711 -2.551 1.00 69.62 103 ASP A O 1
ATOM 844 N N . HIS A 1 104 ? -23.859 0.424 -3.903 1.00 61.66 104 HIS A N 1
ATOM 845 C CA . HIS A 1 104 ? -23.152 -0.391 -4.905 1.00 61.66 104 HIS A CA 1
ATOM 846 C C . HIS A 1 104 ? -22.674 -1.785 -4.472 1.00 61.66 104 HIS A C 1
ATOM 848 O O . HIS A 1 104 ? -21.967 -2.429 -5.231 1.00 61.66 104 HIS A O 1
ATOM 854 N N . GLY A 1 105 ? -23.102 -2.326 -3.329 1.00 72.88 105 GLY A N 1
ATOM 855 C CA . GLY A 1 105 ? -22.801 -3.729 -2.995 1.00 72.88 105 GLY A CA 1
ATOM 856 C C . GLY A 1 105 ? -21.311 -4.012 -2.777 1.00 72.88 105 GLY A C 1
ATOM 857 O O . GLY A 1 105 ? -20.886 -5.152 -2.952 1.00 72.88 105 GLY A O 1
ATOM 858 N N . LEU A 1 106 ? -20.552 -2.985 -2.383 1.00 84.88 106 LEU A N 1
ATOM 859 C CA . LEU A 1 106 ? -19.142 -3.109 -2.045 1.00 84.88 106 LEU A CA 1
ATOM 860 C C . LEU A 1 106 ? -18.925 -4.138 -0.914 1.00 84.88 106 LEU A C 1
ATOM 862 O O . LEU A 1 106 ? -19.731 -4.178 0.037 1.00 84.88 106 LEU A O 1
ATOM 866 N N . PRO A 1 107 ? -17.848 -4.947 -1.002 1.00 88.69 107 PRO A N 1
ATOM 867 C CA . PRO A 1 107 ? -17.429 -5.860 0.054 1.00 88.69 107 PRO A CA 1
ATOM 868 C C . PRO A 1 107 ? -17.234 -5.167 1.404 1.00 88.69 107 PRO A C 1
ATOM 870 O O . PRO A 1 107 ? -16.878 -3.989 1.486 1.00 88.69 107 PRO A O 1
ATOM 873 N N . ASP A 1 108 ? -17.464 -5.922 2.475 1.00 92.94 108 ASP A N 1
ATOM 874 C CA . ASP A 1 108 ? -17.222 -5.464 3.839 1.00 92.94 108 ASP A CA 1
ATOM 875 C C . ASP A 1 108 ? -15.722 -5.490 4.154 1.00 92.94 108 ASP A C 1
ATOM 877 O O . ASP A 1 108 ? -15.050 -6.491 3.916 1.00 92.94 108 ASP A O 1
ATOM 881 N N . VAL A 1 109 ? -15.210 -4.410 4.746 1.00 95.50 109 VAL A N 1
ATOM 882 C CA . VAL A 1 109 ? -13.882 -4.385 5.365 1.00 95.50 109 VAL A CA 1
ATOM 883 C C . VAL A 1 109 ? -14.045 -4.692 6.849 1.00 95.50 109 VAL A C 1
ATOM 885 O O . VAL A 1 109 ? -14.631 -3.929 7.625 1.00 95.50 109 VAL A O 1
ATOM 888 N N . HIS A 1 110 ? -13.521 -5.841 7.245 1.00 96.75 110 HIS A N 1
ATOM 889 C CA . HIS A 1 110 ? -13.563 -6.379 8.593 1.00 96.75 110 HIS A CA 1
ATOM 890 C C . HIS A 1 110 ? -12.422 -5.825 9.439 1.00 96.75 110 HIS A C 1
ATOM 892 O O . HIS A 1 110 ? -11.270 -5.865 9.014 1.00 96.75 110 HIS A O 1
ATOM 898 N N . ARG A 1 111 ? -12.727 -5.363 10.657 1.00 97.94 111 ARG A N 1
ATOM 899 C CA . ARG A 1 111 ? -11.730 -4.890 11.624 1.00 97.94 111 ARG A CA 1
ATOM 900 C C . ARG A 1 111 ? -11.471 -5.919 12.712 1.00 97.94 111 ARG A C 1
ATOM 902 O O . ARG A 1 111 ? -12.399 -6.443 13.333 1.00 97.94 111 ARG A O 1
ATOM 909 N N . PHE A 1 112 ? -10.196 -6.125 13.003 1.00 98.00 112 PHE A N 1
ATOM 910 C CA . PHE A 1 112 ? -9.714 -6.849 14.168 1.00 98.00 112 PHE A CA 1
ATOM 911 C C . PHE A 1 112 ? -8.855 -5.927 15.023 1.00 98.00 112 PHE A C 1
ATOM 913 O O . PHE A 1 112 ? -8.119 -5.092 14.499 1.00 98.00 112 PHE A O 1
ATOM 920 N N . ARG A 1 113 ? -8.919 -6.095 16.341 1.00 96.88 113 ARG A N 1
ATOM 921 C CA . ARG A 1 113 ? -8.051 -5.402 17.289 1.00 96.88 113 ARG A CA 1
ATOM 922 C C . ARG A 1 113 ? -7.158 -6.403 17.998 1.00 96.88 113 ARG A C 1
ATOM 924 O O . ARG A 1 113 ? -7.649 -7.373 18.572 1.00 96.88 113 ARG A O 1
ATOM 931 N N . HIS A 1 114 ? -5.864 -6.127 18.025 1.00 95.00 114 HIS A N 1
ATOM 932 C CA . HIS A 1 114 ? -4.921 -6.894 18.817 1.00 95.00 114 HIS A CA 1
ATOM 933 C C . HIS A 1 114 ? -5.218 -6.711 20.315 1.00 95.00 114 HIS A C 1
ATOM 935 O O . HIS A 1 114 ? -5.338 -5.586 20.811 1.00 95.00 114 HIS A O 1
ATOM 941 N N . ASP A 1 115 ? -5.381 -7.808 21.052 1.00 91.31 115 ASP A N 1
ATOM 942 C CA . ASP A 1 115 ? -5.878 -7.787 22.432 1.00 91.31 115 ASP A CA 1
ATOM 943 C C . ASP A 1 115 ? -4.927 -7.111 23.437 1.00 91.31 115 ASP A C 1
ATOM 945 O O . ASP A 1 115 ? -5.394 -6.444 24.365 1.00 91.31 115 ASP A O 1
ATOM 949 N N . THR A 1 116 ? -3.619 -7.235 23.218 1.00 87.69 116 THR A N 1
ATOM 950 C CA . THR A 1 116 ? -2.554 -6.749 24.103 1.00 87.69 116 THR A CA 1
ATOM 951 C C . THR A 1 116 ? -1.999 -5.391 23.645 1.00 87.69 116 THR A C 1
ATOM 953 O O . THR A 1 116 ? -1.960 -4.422 24.413 1.00 87.69 116 THR A O 1
ATOM 956 N N . GLU A 1 117 ? -1.645 -5.273 22.371 1.00 87.31 117 GLU A N 1
ATOM 957 C CA . GLU A 1 117 ? -1.012 -4.103 21.764 1.00 87.31 117 GLU A CA 1
ATOM 958 C C . GLU A 1 117 ? -2.063 -3.019 21.492 1.00 87.31 117 GLU A C 1
ATOM 960 O O . GLU A 1 117 ? -1.807 -1.831 21.703 1.00 87.31 117 GLU A O 1
ATOM 965 N N . GLY A 1 118 ? -3.296 -3.417 21.158 1.00 91.56 118 GLY A N 1
ATOM 966 C CA . GLY A 1 118 ? -4.388 -2.510 20.806 1.00 91.56 118 GLY A CA 1
ATOM 967 C C . GLY A 1 118 ? -4.311 -1.971 19.379 1.00 91.56 118 GLY A C 1
ATOM 968 O O . GLY A 1 118 ? -5.100 -1.090 19.046 1.00 91.56 118 GLY A O 1
ATOM 969 N N . SER A 1 119 ? -3.381 -2.479 18.565 1.00 94.56 119 SER A N 1
ATOM 970 C CA . SER A 1 119 ? -3.280 -2.193 17.136 1.00 94.56 119 SER A CA 1
ATOM 971 C C . SER A 1 119 ? -4.462 -2.787 16.368 1.00 94.56 119 SER A C 1
ATOM 973 O O . SER A 1 119 ? -5.160 -3.672 16.870 1.00 94.56 119 SER A O 1
ATOM 975 N N . TYR A 1 120 ? -4.707 -2.279 15.161 1.00 96.44 120 TYR A N 1
ATOM 976 C CA . TYR A 1 120 ? -5.846 -2.685 14.341 1.00 96.44 120 TYR A CA 1
ATOM 977 C C . TYR A 1 120 ? -5.397 -3.304 13.023 1.00 96.44 120 TYR A C 1
ATOM 979 O O . TYR A 1 120 ? -4.375 -2.922 12.452 1.00 96.44 120 TYR A O 1
ATOM 987 N N . PHE A 1 121 ? -6.207 -4.239 12.547 1.00 96.38 121 PHE A N 1
ATOM 988 C CA . PHE A 1 121 ? -6.055 -4.929 11.278 1.00 96.38 121 PHE A CA 1
ATOM 989 C C . PHE A 1 121 ? -7.367 -4.842 10.497 1.00 96.38 121 PHE A C 1
ATOM 991 O O . PHE A 1 121 ? -8.435 -4.997 11.093 1.00 96.38 121 PHE A O 1
ATOM 998 N N . TYR A 1 122 ? -7.289 -4.598 9.191 1.00 96.94 122 TYR A N 1
ATOM 999 C CA . TYR A 1 122 ? -8.431 -4.403 8.306 1.00 96.94 122 TYR A CA 1
ATOM 1000 C C . TYR A 1 122 ? -8.273 -5.273 7.062 1.00 96.94 122 TYR A C 1
ATOM 1002 O O . TYR A 1 122 ? -7.213 -5.268 6.439 1.00 96.94 122 TYR A O 1
ATOM 1010 N N . THR A 1 123 ? -9.329 -5.993 6.692 1.00 94.06 123 THR A N 1
ATOM 1011 C CA . THR A 1 123 ? -9.324 -6.829 5.486 1.00 94.06 123 THR A 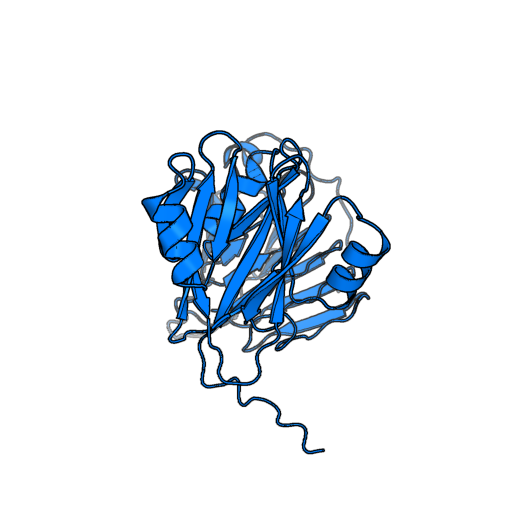CA 1
ATOM 1012 C C . THR A 1 123 ? -10.714 -7.001 4.893 1.00 94.06 123 THR A C 1
ATOM 1014 O O . THR A 1 123 ? -11.687 -7.153 5.632 1.00 94.06 123 THR A O 1
ATOM 1017 N N . ASN A 1 124 ? -10.814 -6.976 3.566 1.00 91.50 124 ASN A N 1
ATOM 1018 C CA . ASN A 1 124 ? -11.975 -7.462 2.816 1.00 91.50 124 ASN A CA 1
ATOM 1019 C C . ASN A 1 124 ? -11.680 -8.778 2.071 1.00 91.50 124 ASN A C 1
ATOM 1021 O O . ASN A 1 124 ? -12.546 -9.266 1.343 1.00 91.50 124 ASN A O 1
ATOM 1025 N N . ASP A 1 125 ? -10.495 -9.365 2.270 1.00 88.94 125 ASP A N 1
ATOM 1026 C CA . ASP A 1 125 ? -10.147 -10.687 1.762 1.00 88.94 125 ASP A CA 1
ATOM 1027 C C . ASP A 1 125 ? -10.785 -11.758 2.662 1.00 88.94 125 ASP A C 1
ATOM 1029 O O . ASP A 1 125 ? -10.573 -11.825 3.878 1.00 88.94 125 ASP A O 1
ATOM 1033 N N . VAL A 1 126 ? -11.608 -12.603 2.044 1.00 88.00 126 VAL A N 1
ATOM 1034 C CA . VAL A 1 126 ? -12.347 -13.677 2.713 1.00 88.00 126 VAL A CA 1
ATOM 1035 C C . VAL A 1 126 ? -11.411 -14.760 3.255 1.00 88.00 126 VAL A C 1
ATOM 1037 O O . VAL A 1 126 ? -11.680 -15.305 4.331 1.00 88.00 126 VAL A O 1
ATOM 1040 N N . ASP A 1 127 ? -10.324 -15.065 2.550 1.00 88.38 127 ASP A N 1
ATOM 1041 C CA . ASP A 1 127 ? -9.346 -16.068 2.961 1.00 88.38 127 ASP A CA 1
ATOM 1042 C C . ASP A 1 127 ? -8.459 -15.527 4.091 1.00 88.38 127 ASP A C 1
ATOM 1044 O O . ASP A 1 127 ? -8.258 -16.226 5.088 1.00 88.38 127 ASP A O 1
ATOM 1048 N N . GLU A 1 128 ? -8.023 -14.264 4.015 1.00 92.00 128 GLU A N 1
ATOM 1049 C CA . GLU A 1 128 ? -7.292 -13.590 5.102 1.00 92.00 128 GLU A CA 1
ATOM 1050 C C . GLU A 1 128 ? -8.161 -13.493 6.370 1.00 92.00 128 GLU A C 1
ATOM 1052 O O . GLU A 1 128 ? -7.739 -13.884 7.464 1.00 92.00 128 GLU A O 1
ATOM 1057 N N . PHE A 1 129 ? -9.426 -13.085 6.225 1.00 93.69 129 PHE A N 1
ATOM 1058 C CA . PHE A 1 129 ? -10.406 -13.070 7.313 1.00 93.69 129 PHE A CA 1
ATOM 1059 C C . PHE A 1 129 ? -10.593 -14.457 7.949 1.00 93.69 129 PHE A C 1
ATOM 1061 O O . PHE A 1 129 ? -10.612 -14.597 9.181 1.00 93.69 129 PHE A O 1
ATOM 1068 N N . ALA A 1 130 ? -10.746 -15.500 7.127 1.00 93.94 130 ALA A N 1
ATOM 1069 C CA . ALA A 1 130 ? -10.898 -16.869 7.604 1.00 93.94 130 ALA A CA 1
ATOM 1070 C C . ALA A 1 130 ? -9.625 -17.364 8.301 1.00 93.94 130 ALA A C 1
ATOM 1072 O O . ALA A 1 130 ? -9.709 -18.034 9.335 1.00 93.94 130 ALA A O 1
ATOM 1073 N N . PHE A 1 131 ? -8.448 -17.026 7.775 1.00 95.06 131 PHE A N 1
ATOM 1074 C CA . PHE A 1 131 ? -7.171 -17.383 8.372 1.00 95.06 131 PHE A CA 1
ATOM 1075 C C . PHE A 1 131 ? -7.003 -16.745 9.753 1.00 95.06 131 PHE A C 1
ATOM 1077 O O . PHE A 1 131 ? -6.703 -17.465 10.708 1.00 95.06 131 PHE A O 1
ATOM 1084 N N . ILE A 1 132 ? -7.263 -15.441 9.887 1.00 95.94 132 ILE A N 1
ATOM 1085 C CA . ILE A 1 132 ? -7.166 -14.717 11.163 1.00 95.94 132 ILE A CA 1
ATOM 1086 C C . ILE A 1 132 ? -8.084 -15.354 12.208 1.00 95.94 132 ILE A C 1
ATOM 1088 O O . ILE A 1 132 ? -7.622 -15.735 13.283 1.00 95.94 132 ILE A O 1
ATOM 1092 N N . ASN A 1 133 ? -9.359 -15.566 11.872 1.00 94.12 133 ASN A N 1
ATOM 1093 C CA . ASN A 1 133 ? -10.329 -16.148 12.803 1.00 94.12 133 ASN A CA 1
ATOM 1094 C C . ASN A 1 133 ? -9.970 -17.565 13.265 1.00 94.12 133 ASN A C 1
ATOM 1096 O O . ASN A 1 133 ? -10.280 -17.945 14.395 1.00 94.12 133 ASN A O 1
ATOM 1100 N N . ASN A 1 134 ? -9.345 -18.362 12.398 1.00 96.00 134 ASN A N 1
ATOM 1101 C CA . ASN A 1 134 ? -9.012 -19.748 12.713 1.00 96.00 134 ASN A CA 1
ATOM 1102 C C . ASN A 1 134 ? -7.656 -19.899 13.415 1.00 96.00 134 ASN A C 1
ATOM 1104 O O . ASN A 1 134 ? -7.470 -20.869 14.151 1.00 96.00 134 ASN A O 1
ATOM 1108 N N . ASN A 1 135 ? -6.714 -18.976 13.190 1.00 97.56 135 ASN A N 1
ATOM 1109 C CA . ASN A 1 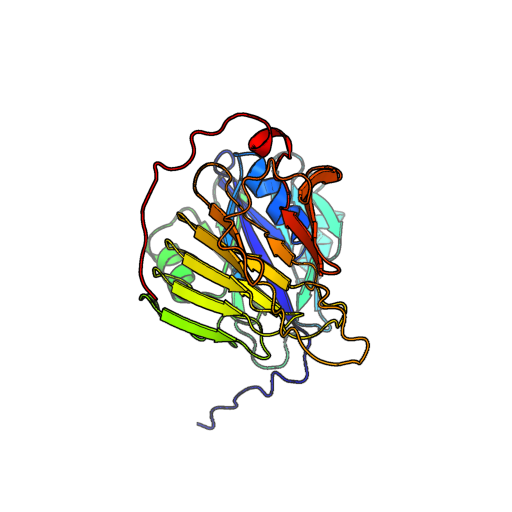135 ? -5.311 -19.179 13.559 1.00 97.56 135 ASN A CA 1
ATOM 1110 C C . ASN A 1 135 ? -4.737 -18.105 14.494 1.00 97.56 135 ASN A C 1
ATOM 1112 O O . ASN A 1 135 ? -3.752 -18.386 15.178 1.00 97.56 135 ASN A O 1
ATOM 1116 N N . LEU A 1 136 ? -5.332 -16.909 14.573 1.00 95.56 136 LEU A N 1
ATOM 1117 C CA . LEU A 1 136 ? -4.775 -15.760 15.298 1.00 95.56 136 LEU A CA 1
ATOM 1118 C C . LEU A 1 136 ? -5.714 -15.291 16.428 1.00 95.56 136 LEU A C 1
ATOM 1120 O O . LEU A 1 136 ? -6.337 -14.237 16.331 1.00 95.56 136 LEU A O 1
ATOM 1124 N N . PRO A 1 137 ? -5.809 -16.033 17.551 1.00 94.94 137 PRO A N 1
ATOM 1125 C CA . PRO A 1 137 ? -6.769 -15.745 18.624 1.00 94.94 137 PRO A CA 1
ATOM 1126 C C . PRO A 1 137 ? -6.511 -14.436 19.392 1.00 94.94 137 PRO A C 1
ATOM 1128 O O . PRO A 1 137 ? -7.367 -14.020 20.168 1.00 94.94 137 PRO A O 1
ATOM 1131 N N . HIS A 1 138 ? -5.345 -13.810 19.211 1.00 93.56 138 HIS A N 1
ATOM 1132 C CA . HIS A 1 138 ? -4.998 -12.508 19.795 1.00 93.56 138 HIS A CA 1
ATOM 1133 C C . HIS A 1 138 ? -5.572 -11.327 18.992 1.00 93.56 138 HIS A C 1
ATOM 1135 O O . HIS A 1 138 ? -5.623 -10.207 19.500 1.00 93.56 138 HIS A O 1
ATOM 1141 N N . LEU A 1 139 ? -6.037 -11.563 17.759 1.00 96.19 139 LEU A N 1
ATOM 1142 C CA . LEU A 1 139 ? -6.768 -10.590 16.953 1.00 96.19 139 LEU A CA 1
ATOM 1143 C C . LEU A 1 139 ? -8.273 -10.761 17.193 1.00 96.19 139 LEU A C 1
ATOM 1145 O O . LEU A 1 139 ? -8.910 -11.698 16.718 1.00 96.19 139 LEU A O 1
ATOM 1149 N N . ILE A 1 140 ? -8.854 -9.839 17.956 1.00 97.31 140 ILE A N 1
ATOM 1150 C CA . ILE A 1 140 ? -10.268 -9.862 18.329 1.00 97.31 140 ILE A CA 1
ATOM 1151 C C . ILE A 1 140 ? -11.087 -9.200 17.231 1.00 97.31 140 ILE A C 1
ATOM 1153 O O . ILE A 1 140 ? -10.922 -8.010 16.973 1.00 97.31 140 ILE A O 1
ATOM 1157 N N . TYR A 1 141 ? -11.994 -9.952 16.611 1.00 97.94 141 TYR A N 1
ATOM 1158 C CA . TYR A 1 141 ? -12.913 -9.410 15.614 1.00 97.94 141 TYR A CA 1
ATOM 1159 C C . TYR A 1 141 ? -13.867 -8.377 16.235 1.00 97.94 141 TYR A C 1
ATOM 1161 O O . TYR A 1 141 ? -14.555 -8.671 17.216 1.00 97.94 141 TYR A O 1
ATOM 1169 N N . GLU A 1 142 ? -13.923 -7.178 15.652 1.00 97.44 142 GLU A N 1
ATOM 1170 C CA . GLU A 1 142 ? -14.744 -6.059 16.136 1.00 97.44 142 GLU A CA 1
ATOM 1171 C C . GLU A 1 142 ? -15.935 -5.728 15.229 1.00 97.44 142 GLU A C 1
ATOM 1173 O O . GLU A 1 142 ? -16.796 -4.941 15.621 1.00 97.44 142 GLU A O 1
ATOM 1178 N N . GLY A 1 143 ? -16.035 -6.357 14.056 1.00 97.00 143 GLY A N 1
ATOM 1179 C CA . GLY A 1 143 ? -17.129 -6.137 13.113 1.00 97.00 143 GLY A CA 1
ATOM 1180 C C . GLY A 1 143 ? -16.675 -5.534 11.787 1.00 97.00 143 GLY A C 1
ATOM 1181 O O . GLY A 1 143 ? -15.497 -5.560 11.431 1.00 97.00 143 GLY A O 1
ATOM 1182 N N . ILE A 1 144 ? -17.647 -5.009 11.046 1.00 95.75 144 ILE A N 1
ATOM 1183 C CA . ILE A 1 144 ? -17.436 -4.298 9.783 1.00 95.75 144 ILE A CA 1
ATOM 1184 C C . ILE A 1 144 ? -17.088 -2.848 10.12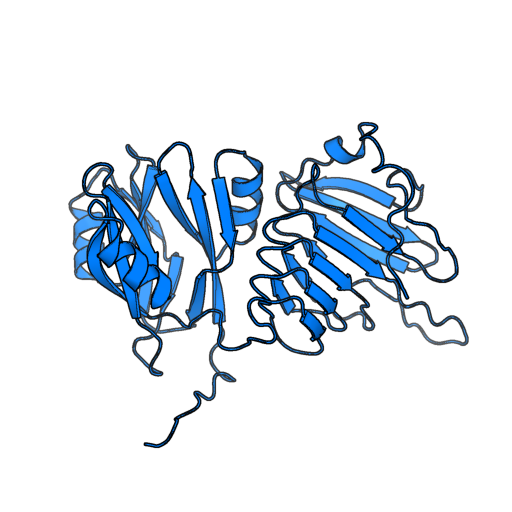7 1.00 95.75 144 ILE A C 1
ATOM 1186 O O . ILE A 1 144 ? -17.854 -2.200 10.839 1.00 95.75 144 ILE A O 1
ATOM 1190 N N . ALA A 1 145 ? -15.948 -2.351 9.649 1.00 96.56 145 ALA A N 1
ATOM 1191 C CA . ALA A 1 145 ? -15.526 -0.969 9.886 1.00 96.56 145 ALA A CA 1
ATOM 1192 C C . ALA A 1 145 ? -16.033 -0.005 8.809 1.00 96.56 145 ALA A C 1
ATOM 1194 O O . ALA A 1 145 ? -16.414 1.121 9.122 1.00 96.56 145 ALA A O 1
ATOM 1195 N N . PHE A 1 146 ? -16.007 -0.441 7.552 1.00 95.69 146 PHE A N 1
ATOM 1196 C CA . PHE A 1 146 ? -16.475 0.283 6.371 1.00 95.69 146 PHE A CA 1
ATOM 1197 C C . PHE A 1 146 ? -16.563 -0.697 5.193 1.00 95.69 146 PHE A C 1
ATOM 1199 O O . PHE A 1 146 ? -16.348 -1.898 5.367 1.00 95.69 146 PHE A O 1
ATOM 1206 N N . LYS A 1 147 ? -16.883 -0.199 3.998 1.00 93.31 147 LYS A N 1
ATOM 1207 C CA . LYS A 1 147 ? -16.918 -0.986 2.763 1.00 93.31 147 LYS A CA 1
ATOM 1208 C C . LYS A 1 147 ? -15.836 -0.536 1.791 1.00 93.31 147 LYS A C 1
ATOM 1210 O O . LYS A 1 147 ? -15.498 0.644 1.742 1.00 93.31 147 LYS A O 1
ATOM 1215 N N . ALA A 1 148 ? -15.287 -1.458 1.018 1.00 91.00 148 ALA A N 1
ATOM 1216 C CA . ALA A 1 148 ? -14.309 -1.134 -0.015 1.00 91.00 148 ALA A CA 1
ATOM 1217 C C . ALA A 1 148 ? -14.305 -2.221 -1.083 1.00 91.00 148 ALA A C 1
ATOM 1219 O O . ALA A 1 148 ? -14.518 -3.398 -0.776 1.00 91.00 148 ALA A O 1
ATOM 1220 N N . ALA A 1 149 ? -14.049 -1.824 -2.327 1.00 85.44 149 ALA A N 1
ATOM 1221 C CA . ALA A 1 149 ? -13.874 -2.774 -3.407 1.00 85.44 149 ALA A CA 1
ATOM 1222 C C . ALA A 1 149 ? -12.643 -3.639 -3.129 1.00 85.44 149 ALA A C 1
ATOM 1224 O O . ALA A 1 149 ? -11.624 -3.187 -2.597 1.00 85.44 149 ALA A O 1
ATOM 1225 N N . ALA A 1 150 ? -12.755 -4.912 -3.480 1.00 75.06 150 ALA A N 1
ATOM 1226 C CA . ALA A 1 150 ? -11.595 -5.773 -3.581 1.00 75.06 150 ALA A CA 1
ATOM 1227 C C . ALA A 1 150 ? -10.620 -5.155 -4.602 1.00 75.06 150 ALA A C 1
ATOM 1229 O O . ALA A 1 150 ? -11.089 -4.666 -5.631 1.00 75.06 150 ALA A O 1
ATOM 1230 N N . PRO A 1 151 ? -9.291 -5.220 -4.393 1.00 63.69 151 PRO A N 1
ATOM 1231 C CA . PRO A 1 151 ? -8.336 -4.819 -5.434 1.00 63.69 151 PRO A CA 1
ATOM 1232 C C . PRO A 1 151 ? -8.514 -5.670 -6.716 1.00 63.69 151 PRO A C 1
ATOM 1234 O O . PRO A 1 151 ? -8.117 -5.284 -7.807 1.00 63.69 151 PRO A O 1
ATOM 1237 N N . HIS A 1 152 ? -9.218 -6.802 -6.594 1.00 55.16 152 HIS A N 1
ATOM 1238 C CA . HIS A 1 152 ? -9.469 -7.824 -7.607 1.00 55.16 152 HIS A CA 1
ATOM 1239 C C . HIS A 1 152 ? -10.488 -7.492 -8.719 1.00 55.16 152 HIS A C 1
ATOM 1241 O O . HIS A 1 152 ? -10.728 -8.354 -9.564 1.00 55.16 152 HIS A O 1
ATOM 1247 N N . GLU A 1 153 ? -11.130 -6.317 -8.764 1.00 48.88 153 GLU A N 1
ATOM 1248 C CA . GLU A 1 153 ? -12.145 -6.057 -9.812 1.00 48.88 153 GLU A CA 1
ATOM 1249 C C . GLU A 1 153 ? -11.544 -5.815 -11.219 1.00 48.88 153 GLU A C 1
ATOM 1251 O O . GLU A 1 153 ? -12.254 -5.976 -12.212 1.00 48.88 153 GLU A O 1
ATOM 1256 N N . ASN A 1 154 ? -10.226 -5.566 -11.319 1.00 52.19 154 ASN A N 1
ATOM 1257 C CA . ASN A 1 154 ? -9.460 -5.415 -12.574 1.00 52.19 154 ASN A CA 1
ATOM 1258 C C . ASN A 1 154 ? -8.375 -6.505 -12.774 1.00 52.19 154 ASN A C 1
ATOM 1260 O O . ASN A 1 154 ? -7.336 -6.283 -13.394 1.00 52.19 154 ASN A O 1
ATOM 1264 N N . PHE A 1 155 ? -8.608 -7.702 -12.238 1.00 60.88 155 PHE A N 1
ATOM 1265 C CA . PHE A 1 155 ? -7.654 -8.814 -12.222 1.00 60.88 155 PHE A CA 1
ATOM 1266 C C . PHE A 1 155 ? -7.322 -9.383 -13.614 1.00 60.88 155 PHE A C 1
ATOM 1268 O O . PHE A 1 155 ? -8.225 -9.664 -14.409 1.00 60.88 155 PHE A O 1
ATOM 1275 N N . GLN A 1 156 ? -6.029 -9.604 -13.886 1.00 61.34 156 GLN A N 1
ATOM 1276 C CA . GLN A 1 156 ? -5.558 -10.294 -15.099 1.00 61.34 156 GLN A CA 1
ATOM 1277 C C . GLN A 1 156 ? -4.599 -11.477 -14.840 1.00 61.34 156 GLN A C 1
ATOM 1279 O O . GLN A 1 156 ? -4.242 -12.126 -15.823 1.00 61.34 156 GLN A O 1
ATOM 1284 N N . GLY A 1 157 ? -4.221 -11.774 -13.585 1.00 58.53 157 GLY A N 1
ATOM 1285 C CA . GLY A 1 157 ? -3.320 -12.890 -13.219 1.00 58.53 157 GLY A CA 1
ATOM 1286 C C . GLY A 1 157 ? -4.014 -14.075 -12.528 1.00 58.53 157 GLY A C 1
ATOM 1287 O O . GLY A 1 157 ? -5.240 -14.110 -12.494 1.00 58.53 157 GLY A O 1
ATOM 1288 N N . ASP A 1 158 ? -3.279 -15.063 -12.007 1.00 64.81 158 ASP A N 1
ATOM 1289 C CA . ASP A 1 158 ? -3.725 -15.986 -10.949 1.00 64.81 158 ASP A CA 1
ATOM 1290 C C . ASP A 1 158 ? -2.727 -16.085 -9.766 1.00 64.81 158 ASP A C 1
ATOM 1292 O O . ASP A 1 158 ? -2.346 -15.054 -9.235 1.00 64.81 158 ASP A O 1
ATOM 1296 N N . LYS A 1 159 ? -2.385 -17.273 -9.250 1.00 74.25 159 LYS A N 1
ATOM 1297 C CA . LYS A 1 159 ? -1.271 -17.458 -8.284 1.00 74.25 159 LYS A CA 1
ATOM 1298 C C . LYS A 1 159 ? -0.074 -18.141 -8.962 1.00 74.25 159 LYS A C 1
ATOM 1300 O O . LYS A 1 159 ? 0.676 -18.901 -8.339 1.00 74.25 159 LYS A O 1
ATOM 1305 N N . ALA A 1 160 ? -0.004 -18.029 -10.279 1.00 80.44 160 ALA A N 1
ATOM 1306 C CA . ALA A 1 160 ? 0.970 -18.662 -11.139 1.00 80.44 160 ALA A CA 1
ATOM 1307 C C . ALA A 1 160 ? 1.603 -17.613 -12.044 1.00 80.44 160 ALA A C 1
ATOM 1309 O O . ALA A 1 160 ? 1.109 -16.512 -12.191 1.00 80.44 160 ALA A O 1
ATOM 1310 N N . ASN A 1 161 ? 2.693 -18.007 -12.694 1.00 81.75 161 ASN A N 1
ATOM 1311 C CA . ASN A 1 161 ? 3.418 -17.130 -13.600 1.00 81.75 161 ASN A CA 1
ATOM 1312 C C . ASN A 1 161 ? 2.566 -16.753 -14.820 1.00 81.75 161 ASN A C 1
ATOM 1314 O O . ASN A 1 161 ? 2.233 -17.622 -15.640 1.00 81.75 161 ASN A O 1
ATOM 1318 N N . ASP A 1 162 ? 2.350 -15.459 -15.003 1.00 79.06 162 ASP A N 1
ATOM 1319 C CA . ASP A 1 162 ? 1.525 -14.894 -16.055 1.00 79.06 162 ASP A CA 1
ATOM 1320 C C . ASP A 1 162 ? 2.317 -14.042 -17.054 1.00 79.06 162 ASP A C 1
ATOM 1322 O O . ASP A 1 162 ? 3.398 -13.518 -16.790 1.00 79.06 162 ASP A O 1
ATOM 1326 N N . ILE A 1 163 ? 1.767 -13.900 -18.265 1.00 83.12 163 ILE A N 1
ATOM 1327 C CA . ILE A 1 163 ? 2.249 -12.937 -19.263 1.00 83.12 163 ILE A CA 1
ATOM 1328 C C . ILE A 1 163 ? 1.087 -12.026 -19.637 1.00 83.12 163 ILE A C 1
ATOM 1330 O O . ILE A 1 163 ? 0.162 -12.438 -20.342 1.00 83.12 163 ILE A O 1
ATOM 1334 N N . VAL A 1 164 ? 1.160 -10.769 -19.209 1.00 82.00 164 VAL A N 1
ATOM 1335 C CA . VAL A 1 164 ? 0.078 -9.786 -19.334 1.00 82.00 164 VAL A CA 1
ATOM 1336 C C . VAL A 1 164 ? 0.511 -8.647 -20.261 1.00 82.00 164 VAL A C 1
ATOM 1338 O O . VAL A 1 164 ? 1.673 -8.247 -20.288 1.00 82.00 164 VAL A O 1
ATOM 1341 N N . THR A 1 165 ? -0.400 -8.126 -21.090 1.00 79.94 165 THR A N 1
ATOM 1342 C CA . THR A 1 165 ? -0.153 -6.933 -21.927 1.00 79.94 165 THR A CA 1
ATOM 1343 C C . THR A 1 165 ? -1.245 -5.901 -21.694 1.00 79.94 165 THR A C 1
ATOM 1345 O O . THR A 1 165 ? -2.421 -6.187 -21.909 1.00 79.94 165 THR A O 1
ATOM 1348 N N . ILE A 1 166 ? -0.851 -4.690 -21.298 1.00 71.25 166 ILE A N 1
ATOM 1349 C CA . ILE A 1 166 ? -1.752 -3.667 -20.762 1.00 71.25 166 ILE A CA 1
ATOM 1350 C C . ILE A 1 166 ? -1.912 -2.506 -21.726 1.00 71.25 166 ILE A C 1
ATOM 1352 O O . ILE A 1 166 ? -0.924 -1.957 -22.223 1.00 71.25 166 ILE A O 1
ATOM 1356 N N . ASN A 1 167 ? -3.162 -2.095 -21.935 1.00 67.94 167 ASN A N 1
ATOM 1357 C CA . ASN A 1 167 ? -3.516 -1.009 -22.841 1.00 67.94 167 ASN A CA 1
ATOM 1358 C C . ASN A 1 167 ? -4.510 0.029 -22.286 1.00 67.94 167 ASN A C 1
ATOM 1360 O O . ASN A 1 167 ? -4.765 0.988 -23.011 1.00 67.94 167 ASN A O 1
ATOM 1364 N N . SER A 1 168 ? -5.104 -0.132 -21.088 1.00 65.06 168 SER A N 1
ATOM 1365 C CA . SER A 1 168 ? -6.108 0.847 -20.608 1.00 65.06 168 SER A CA 1
ATOM 1366 C C . SER A 1 168 ? -6.560 0.806 -19.133 1.00 65.06 168 SER A C 1
ATOM 1368 O O . SER A 1 168 ? -7.422 1.614 -18.797 1.00 65.06 168 SER A O 1
ATOM 1370 N N . GLN A 1 169 ? -6.086 -0.102 -18.271 1.00 72.69 169 GLN A N 1
ATOM 1371 C CA . GLN A 1 169 ? -6.577 -0.247 -16.883 1.00 72.69 169 GLN A CA 1
ATOM 1372 C C . GLN A 1 169 ? -5.434 -0.592 -15.920 1.00 72.69 169 GLN A C 1
ATOM 1374 O O . GLN A 1 169 ? -4.434 -1.162 -16.366 1.00 72.69 169 GLN A O 1
ATOM 1379 N N . ASP A 1 170 ? -5.630 -0.292 -14.634 1.00 74.25 170 ASP A N 1
ATOM 1380 C CA . ASP A 1 170 ? -4.751 -0.711 -13.535 1.00 74.25 170 ASP A CA 1
ATOM 1381 C C . ASP A 1 170 ? -4.730 -2.238 -13.402 1.00 74.25 170 ASP A C 1
ATOM 1383 O O . ASP A 1 170 ? -5.732 -2.900 -13.697 1.00 74.25 170 ASP A O 1
ATOM 1387 N N . ILE A 1 171 ? -3.599 -2.806 -12.977 1.00 75.38 171 ILE A N 1
ATOM 1388 C CA . ILE A 1 171 ? -3.409 -4.260 -12.879 1.00 75.38 171 ILE A CA 1
ATOM 1389 C C . ILE A 1 171 ? -2.771 -4.669 -11.558 1.00 75.38 171 ILE A C 1
ATOM 1391 O O . ILE A 1 171 ? -1.840 -4.034 -11.075 1.00 75.38 171 ILE A O 1
ATOM 1395 N N . PHE A 1 172 ? -3.245 -5.815 -11.067 1.00 78.81 172 PHE A N 1
ATOM 1396 C CA . PHE A 1 172 ? -2.680 -6.592 -9.972 1.00 78.81 172 PHE A CA 1
ATOM 1397 C C . PHE A 1 172 ? -2.477 -8.031 -10.481 1.00 78.81 172 PHE A C 1
ATOM 1399 O O . PHE A 1 172 ? -3.476 -8.656 -10.869 1.00 78.81 172 PHE A O 1
ATOM 1406 N N . THR A 1 173 ? -1.238 -8.542 -10.534 1.00 76.19 173 THR A N 1
ATOM 1407 C CA . THR A 1 173 ? -0.955 -9.929 -10.980 1.00 76.19 173 THR A CA 1
ATOM 1408 C C . THR A 1 173 ? -0.760 -10.929 -9.836 1.00 76.19 173 THR A C 1
ATOM 1410 O O . THR A 1 173 ? -1.126 -12.081 -10.024 1.00 76.19 173 THR A O 1
ATOM 1413 N N . TRP A 1 174 ? -0.452 -10.454 -8.623 1.00 75.88 174 TRP A N 1
ATOM 1414 C CA . TRP A 1 174 ? -0.406 -11.212 -7.362 1.00 75.88 174 TRP A CA 1
ATOM 1415 C C . TRP A 1 174 ? 0.816 -12.113 -7.196 1.00 75.88 174 TRP A C 1
ATOM 1417 O O . TRP A 1 174 ? 1.902 -11.607 -6.986 1.00 75.88 174 TRP A O 1
ATOM 1427 N N . GLU A 1 175 ? 0.621 -13.431 -7.128 1.00 80.94 175 GLU A N 1
ATOM 1428 C CA . GLU A 1 175 ? 1.678 -14.386 -6.808 1.00 80.94 175 GLU A CA 1
ATOM 1429 C C . GLU A 1 175 ? 2.155 -15.031 -8.105 1.00 80.94 175 GLU A C 1
ATOM 1431 O O . GLU A 1 175 ? 1.338 -15.524 -8.879 1.00 80.94 175 GLU A O 1
ATOM 1436 N N . GLY A 1 176 ? 3.461 -15.180 -8.278 1.00 84.69 176 GLY A N 1
ATOM 1437 C CA . GLY A 1 176 ? 4.028 -15.803 -9.469 1.00 84.69 176 GLY A CA 1
ATOM 1438 C C . GLY A 1 176 ? 5.188 -14.988 -10.003 1.00 84.69 176 GLY A C 1
ATOM 1439 O O . GLY A 1 176 ? 5.372 -13.855 -9.620 1.00 84.69 176 GLY A O 1
ATOM 1440 N N . ASN A 1 177 ? 6.013 -15.578 -10.868 1.00 88.12 177 ASN A N 1
ATOM 1441 C CA . ASN A 1 177 ? 7.005 -14.787 -11.598 1.00 88.12 177 ASN A CA 1
ATOM 1442 C C . ASN A 1 177 ? 6.369 -14.315 -12.906 1.00 88.12 177 ASN A C 1
ATOM 1444 O O . ASN A 1 177 ? 6.344 -15.069 -13.891 1.00 88.12 177 ASN A O 1
ATOM 1448 N N . ASP A 1 178 ? 5.868 -13.095 -12.904 1.00 86.94 178 ASP A N 1
ATOM 1449 C CA . ASP A 1 178 ? 5.051 -12.524 -13.955 1.00 86.94 178 ASP A CA 1
ATOM 1450 C C . ASP A 1 178 ? 5.869 -11.708 -14.950 1.00 86.94 178 ASP A C 1
ATOM 1452 O O . ASP A 1 178 ? 6.947 -11.182 -14.683 1.00 86.94 178 ASP A O 1
ATOM 1456 N N . THR A 1 179 ? 5.359 -11.608 -16.175 1.00 88.62 179 THR A N 1
ATOM 1457 C CA . THR A 1 179 ? 5.881 -10.697 -17.194 1.00 88.62 179 THR A CA 1
ATOM 1458 C C . THR A 1 179 ? 4.783 -9.752 -17.647 1.00 88.62 179 THR A C 1
ATOM 1460 O O . THR A 1 179 ? 3.841 -10.141 -18.341 1.00 88.62 179 THR A O 1
ATOM 1463 N N . ILE A 1 180 ? 4.937 -8.478 -17.313 1.00 86.56 180 ILE A N 1
ATOM 1464 C CA . ILE A 1 180 ? 3.932 -7.444 -17.519 1.00 86.56 180 ILE A CA 1
ATOM 1465 C C . ILE A 1 180 ? 4.414 -6.469 -18.589 1.00 86.56 180 ILE A C 1
ATOM 1467 O O . ILE A 1 180 ? 5.398 -5.761 -18.412 1.00 86.56 180 ILE A O 1
ATOM 1471 N N . ASN A 1 181 ? 3.709 -6.398 -19.716 1.00 85.62 181 ASN A N 1
ATOM 1472 C CA . ASN A 1 181 ? 4.022 -5.482 -20.810 1.00 85.62 181 ASN A CA 1
ATOM 1473 C C . ASN A 1 181 ? 3.094 -4.262 -20.779 1.00 85.62 181 ASN A C 1
ATOM 1475 O O . ASN A 1 181 ? 1.946 -4.317 -21.223 1.00 85.62 181 ASN A O 1
ATOM 1479 N N . VAL A 1 182 ? 3.608 -3.143 -20.284 1.00 80.56 182 VAL A N 1
ATOM 1480 C CA . VAL A 1 182 ? 2.919 -1.857 -20.175 1.00 80.56 182 VAL A CA 1
ATOM 1481 C C . VAL A 1 182 ? 3.082 -1.067 -21.473 1.00 80.56 182 VAL A C 1
ATOM 1483 O O . VAL A 1 182 ? 4.194 -0.675 -21.838 1.00 80.56 182 VAL A O 1
ATOM 1486 N N . THR A 1 183 ? 1.978 -0.822 -22.185 1.00 76.25 183 THR A N 1
ATOM 1487 C CA . THR A 1 183 ? 1.996 -0.112 -23.485 1.00 76.25 183 THR A CA 1
ATOM 1488 C C . THR A 1 183 ? 1.274 1.241 -23.472 1.00 76.25 183 THR A C 1
ATOM 1490 O O . THR A 1 183 ? 1.311 1.968 -24.467 1.00 76.25 183 THR A O 1
ATOM 1493 N N . THR A 1 184 ? 0.644 1.592 -22.346 1.00 71.50 184 THR A N 1
ATOM 1494 C CA . THR A 1 184 ? -0.088 2.847 -22.123 1.00 71.50 184 THR A CA 1
ATOM 1495 C C . THR A 1 184 ? 0.466 3.597 -20.912 1.00 71.50 184 THR A C 1
ATOM 1497 O O . THR A 1 184 ? 1.057 2.990 -20.020 1.00 71.50 184 THR A O 1
ATOM 1500 N N . ASP A 1 185 ? 0.253 4.908 -20.884 1.00 68.38 185 ASP A N 1
ATOM 1501 C CA . ASP A 1 185 ? 0.485 5.753 -19.712 1.00 68.38 185 ASP A CA 1
ATOM 1502 C C . ASP A 1 185 ? -0.759 5.807 -18.811 1.00 68.38 185 ASP A C 1
ATOM 1504 O O . ASP A 1 185 ? -1.835 5.361 -19.220 1.00 68.38 185 ASP A O 1
ATOM 1508 N N . HIS A 1 186 ? -0.596 6.383 -17.612 1.00 71.56 186 HIS A N 1
ATOM 1509 C CA . HIS A 1 186 ? -1.667 6.639 -16.638 1.00 71.56 186 HIS A CA 1
ATOM 1510 C C . HIS A 1 186 ? -2.368 5.371 -16.130 1.00 71.56 186 HIS A C 1
ATOM 1512 O O . HIS A 1 186 ? -3.592 5.261 -16.179 1.00 71.56 186 HIS A O 1
ATOM 1518 N N . ILE A 1 187 ? -1.563 4.409 -15.682 1.00 76.62 187 ILE A N 1
ATOM 1519 C CA . ILE A 1 187 ? -2.033 3.193 -15.018 1.00 76.62 187 ILE A CA 1
ATOM 1520 C C . ILE A 1 187 ? -1.186 2.922 -13.776 1.00 76.62 187 ILE A C 1
ATOM 1522 O O . ILE A 1 187 ? -0.008 3.301 -13.729 1.00 76.62 187 ILE A O 1
ATOM 1526 N N . GLU A 1 188 ? -1.778 2.224 -12.820 1.00 83.56 188 GLU A N 1
ATOM 1527 C CA . GLU A 1 188 ? -1.094 1.580 -11.707 1.00 83.56 188 GLU A CA 1
ATOM 1528 C C . GLU A 1 188 ? -0.829 0.106 -12.051 1.00 83.56 188 GLU A C 1
ATOM 1530 O O . GLU A 1 188 ? -1.708 -0.615 -12.532 1.00 83.56 188 GLU A O 1
ATOM 1535 N N . VAL A 1 189 ? 0.405 -0.350 -11.844 1.00 86.56 189 VAL A N 1
ATOM 1536 C CA . VAL A 1 189 ? 0.817 -1.738 -12.074 1.00 86.56 189 VAL A CA 1
ATOM 1537 C C . VAL A 1 189 ? 1.427 -2.281 -10.796 1.00 86.56 189 VAL A C 1
ATOM 1539 O O . VAL A 1 189 ? 2.434 -1.752 -10.334 1.00 86.56 189 VAL A O 1
ATOM 1542 N N . TYR A 1 190 ? 0.843 -3.355 -10.278 1.00 87.19 190 TYR A N 1
ATOM 1543 C CA . TYR A 1 190 ? 1.324 -4.093 -9.117 1.00 87.19 190 TYR A CA 1
ATOM 1544 C C . TYR A 1 190 ? 1.571 -5.541 -9.534 1.00 87.19 190 TYR A C 1
ATOM 1546 O O . TYR A 1 190 ? 0.614 -6.246 -9.869 1.00 87.19 190 TYR A O 1
ATOM 1554 N N . ALA A 1 191 ? 2.839 -5.954 -9.574 1.00 87.25 191 ALA A N 1
ATOM 1555 C CA . ALA A 1 191 ? 3.196 -7.321 -9.935 1.00 87.25 191 ALA A CA 1
ATOM 1556 C C . ALA A 1 191 ? 2.923 -8.271 -8.757 1.00 87.25 191 ALA A C 1
ATOM 1558 O O . ALA A 1 191 ? 1.956 -9.024 -8.821 1.00 87.25 191 ALA A O 1
ATOM 1559 N N . GLY A 1 192 ? 3.573 -8.055 -7.615 1.00 85.75 192 GLY A N 1
ATOM 1560 C CA . GLY A 1 192 ? 3.182 -8.645 -6.335 1.00 85.75 192 GLY A CA 1
ATOM 1561 C C . GLY A 1 192 ? 4.259 -9.563 -5.761 1.00 85.75 192 GLY A C 1
ATOM 1562 O O . GLY A 1 192 ? 5.419 -9.185 -5.670 1.00 85.75 192 GLY A O 1
ATOM 1563 N N . ASP A 1 193 ? 3.889 -10.752 -5.301 1.00 86.06 193 ASP A N 1
ATOM 1564 C CA . ASP A 1 193 ? 4.814 -11.743 -4.763 1.00 86.06 193 ASP A CA 1
ATOM 1565 C C . ASP A 1 193 ? 5.463 -12.555 -5.899 1.00 86.06 193 ASP A C 1
ATOM 1567 O O . ASP A 1 193 ? 4.854 -13.476 -6.449 1.00 86.06 193 ASP A O 1
ATOM 1571 N N . GLY A 1 194 ? 6.748 -12.340 -6.169 1.00 87.25 194 GLY A N 1
ATOM 1572 C CA . GLY A 1 194 ? 7.441 -13.043 -7.242 1.00 87.25 194 GLY A CA 1
ATOM 1573 C C . GLY A 1 194 ? 8.735 -12.389 -7.684 1.00 87.25 194 GLY A C 1
ATOM 1574 O O . GLY A 1 194 ? 9.137 -11.362 -7.173 1.00 87.25 194 GLY A O 1
ATOM 1575 N N . ASN A 1 195 ? 9.454 -13.025 -8.611 1.00 90.81 195 ASN A N 1
ATOM 1576 C CA . ASN A 1 195 ? 10.523 -12.334 -9.337 1.00 90.81 195 ASN A CA 1
ATOM 1577 C C . ASN A 1 195 ? 9.955 -11.872 -10.677 1.00 90.81 195 ASN A C 1
ATOM 1579 O O . ASN A 1 195 ? 9.954 -12.646 -11.647 1.00 90.81 195 ASN A O 1
ATOM 1583 N N . ASP A 1 196 ? 9.473 -10.639 -10.713 1.00 90.19 196 ASP A N 1
ATOM 1584 C CA . ASP A 1 196 ? 8.654 -10.139 -11.804 1.00 90.19 196 ASP A CA 1
ATOM 1585 C C . ASP A 1 196 ? 9.452 -9.362 -12.845 1.00 90.19 196 ASP A C 1
ATOM 1587 O O . ASP A 1 196 ? 10.545 -8.843 -12.613 1.00 90.19 196 ASP A O 1
ATOM 1591 N N . ILE A 1 197 ? 8.906 -9.287 -14.056 1.00 88.44 197 ILE A N 1
ATOM 1592 C CA . ILE A 1 197 ? 9.472 -8.524 -15.164 1.00 88.44 197 ILE A CA 1
ATOM 1593 C C . ILE A 1 197 ? 8.430 -7.527 -15.653 1.00 88.44 197 ILE A C 1
ATOM 1595 O O . ILE A 1 197 ? 7.461 -7.892 -16.316 1.00 88.44 197 ILE A O 1
ATOM 1599 N N . ILE A 1 198 ? 8.672 -6.243 -15.418 1.00 88.44 198 ILE A N 1
ATOM 1600 C CA . ILE A 1 198 ? 7.807 -5.155 -15.868 1.00 88.44 198 ILE A CA 1
ATOM 1601 C C . ILE A 1 198 ? 8.468 -4.453 -17.052 1.00 88.44 198 ILE A C 1
ATOM 1603 O O . ILE A 1 198 ? 9.454 -3.734 -16.920 1.00 88.44 198 ILE A O 1
ATOM 1607 N N . ASN A 1 199 ? 7.902 -4.641 -18.239 1.00 85.94 199 ASN A N 1
ATOM 1608 C CA . ASN A 1 199 ? 8.355 -4.051 -19.492 1.00 85.94 199 ASN A CA 1
ATOM 1609 C C . ASN A 1 199 ? 7.496 -2.844 -19.860 1.00 85.94 199 ASN A C 1
ATOM 1611 O O . ASN A 1 199 ? 6.341 -2.995 -20.251 1.00 85.94 199 ASN A O 1
ATOM 1615 N N . THR A 1 200 ? 8.065 -1.645 -19.845 1.00 81.06 200 THR A N 1
ATOM 1616 C CA . THR A 1 200 ? 7.382 -0.432 -20.295 1.00 81.06 200 THR A CA 1
ATOM 1617 C C . THR A 1 200 ? 7.813 -0.069 -21.715 1.00 81.06 200 THR A C 1
ATOM 1619 O O . THR A 1 200 ? 8.986 0.145 -22.015 1.00 81.06 200 THR A O 1
ATOM 1622 N N . THR A 1 201 ? 6.851 -0.026 -22.635 1.00 73.12 201 THR A N 1
ATOM 1623 C CA . THR A 1 201 ? 7.045 0.349 -24.046 1.00 73.12 201 THR A CA 1
ATOM 1624 C C . THR A 1 201 ? 6.089 1.486 -24.382 1.00 73.12 201 THR A C 1
ATOM 1626 O O . THR A 1 201 ? 5.115 1.333 -25.118 1.00 73.12 201 THR A O 1
ATOM 1629 N N . LYS A 1 202 ? 6.340 2.657 -23.799 1.00 65.81 202 LYS A N 1
ATOM 1630 C CA . LYS A 1 202 ? 5.466 3.823 -23.965 1.00 65.81 202 LYS A CA 1
ATOM 1631 C C . LYS A 1 202 ? 5.538 4.323 -25.412 1.00 65.81 202 LYS A C 1
ATOM 1633 O O . LYS A 1 202 ? 6.617 4.385 -26.010 1.00 65.81 202 LYS A O 1
ATOM 1638 N N . THR A 1 203 ? 4.383 4.590 -26.021 1.00 51.94 203 THR A N 1
ATOM 1639 C CA . THR A 1 203 ? 4.289 4.950 -27.450 1.00 51.94 203 THR A CA 1
ATOM 1640 C C . THR A 1 203 ? 3.889 6.403 -27.695 1.00 51.94 203 THR A C 1
ATOM 1642 O O . THR A 1 203 ? 4.219 6.918 -28.761 1.00 51.94 203 THR A O 1
ATOM 1645 N N . ASN A 1 204 ? 3.256 7.089 -26.732 1.00 50.00 204 ASN A N 1
ATOM 1646 C CA . ASN A 1 204 ? 2.663 8.412 -26.942 1.00 50.00 204 ASN A CA 1
ATOM 1647 C C . ASN A 1 204 ? 2.969 9.376 -25.784 1.00 50.00 204 ASN A C 1
ATOM 1649 O O . ASN A 1 204 ? 3.019 8.985 -24.632 1.00 50.00 204 ASN A O 1
ATOM 1653 N N . SER A 1 205 ? 3.164 10.651 -26.115 1.00 50.66 205 SER A N 1
ATOM 1654 C CA . SER A 1 205 ? 3.662 11.719 -25.241 1.00 50.66 205 SER A CA 1
ATOM 1655 C C . SER A 1 205 ? 2.574 12.451 -24.439 1.00 50.66 205 SER A C 1
ATOM 1657 O O . SER A 1 205 ? 2.621 13.681 -24.337 1.00 50.66 205 SER A O 1
ATOM 1659 N N . GLU A 1 206 ? 1.548 11.758 -23.949 1.00 50.34 206 GLU A N 1
ATOM 1660 C CA . GLU A 1 206 ? 0.564 12.411 -23.079 1.00 50.34 206 GLU A CA 1
ATOM 1661 C C . GLU A 1 206 ? 1.061 12.350 -21.632 1.00 50.34 206 GLU A C 1
ATOM 1663 O O . GLU A 1 206 ? 1.631 11.358 -21.196 1.00 50.34 206 GLU A O 1
ATOM 1668 N N . SER A 1 207 ? 0.940 13.468 -20.920 1.00 50.88 207 SER A N 1
ATOM 1669 C CA . SER A 1 207 ? 1.504 13.738 -19.595 1.00 50.88 207 SER A CA 1
ATOM 1670 C C . SER A 1 207 ? 0.857 12.893 -18.487 1.00 50.88 207 SER A C 1
ATOM 1672 O O . SER A 1 207 ? 0.159 13.435 -17.629 1.00 50.88 207 SER A O 1
ATOM 1674 N N . GLY A 1 208 ? 1.035 11.577 -18.540 1.00 56.22 208 GLY A N 1
ATOM 1675 C CA . GLY A 1 208 ? 0.565 10.622 -17.547 1.00 56.22 208 GLY A CA 1
ATOM 1676 C C . GLY A 1 208 ? 1.742 9.953 -16.853 1.00 56.22 208 GLY A C 1
ATOM 1677 O O . GLY A 1 208 ? 2.635 9.418 -17.507 1.00 56.22 208 GLY A O 1
ATOM 1678 N N . GLU A 1 209 ? 1.734 9.994 -15.527 1.00 71.06 209 GLU A N 1
ATOM 1679 C CA . GLU A 1 209 ? 2.642 9.212 -14.698 1.00 71.06 209 GLU A CA 1
ATOM 1680 C C . GLU A 1 209 ? 2.148 7.760 -14.653 1.00 71.06 209 GLU A C 1
ATOM 1682 O O . GLU A 1 209 ? 0.949 7.522 -14.499 1.00 71.06 209 GLU A O 1
ATOM 1687 N N . THR A 1 210 ? 3.042 6.793 -14.856 1.00 80.88 210 THR A N 1
ATOM 1688 C CA . THR A 1 210 ? 2.743 5.374 -14.612 1.00 80.88 210 THR A CA 1
ATOM 1689 C C . THR A 1 210 ? 3.320 4.996 -13.264 1.00 80.88 210 THR A C 1
ATOM 1691 O O . THR A 1 210 ? 4.517 5.185 -13.047 1.00 80.88 210 THR A O 1
ATOM 1694 N N . LEU A 1 211 ? 2.490 4.435 -12.396 1.00 85.31 211 LEU A N 1
ATOM 1695 C CA . LEU A 1 211 ? 2.921 3.942 -11.102 1.00 85.31 211 LEU A CA 1
ATOM 1696 C C . LEU A 1 211 ? 3.228 2.448 -11.218 1.00 85.31 211 LEU A C 1
ATOM 1698 O O . LEU A 1 211 ? 2.405 1.688 -11.724 1.00 85.31 211 LEU A O 1
ATOM 1702 N N . LEU A 1 212 ? 4.418 2.039 -10.797 1.00 89.06 212 LEU A N 1
ATOM 1703 C CA . LEU A 1 212 ? 4.896 0.666 -10.903 1.00 89.06 212 LEU A CA 1
ATOM 1704 C C . LEU A 1 212 ? 5.282 0.145 -9.523 1.00 89.06 212 LEU A C 1
ATOM 1706 O O . LEU A 1 212 ? 5.936 0.842 -8.748 1.00 89.06 212 LEU A O 1
ATOM 1710 N N . SER A 1 213 ? 4.917 -1.098 -9.257 1.00 89.88 213 SER A N 1
ATOM 1711 C CA . SER A 1 213 ? 5.312 -1.842 -8.074 1.00 89.88 213 SER A CA 1
ATOM 1712 C C . SER A 1 213 ? 5.699 -3.255 -8.486 1.00 89.88 213 SER A C 1
ATOM 1714 O O . SER A 1 213 ? 4.926 -3.929 -9.172 1.00 89.88 213 SER A O 1
ATOM 1716 N N . GLY A 1 214 ? 6.920 -3.648 -8.126 1.00 87.56 214 GLY A N 1
ATOM 1717 C CA . GLY A 1 214 ? 7.415 -5.016 -8.293 1.00 87.56 214 GLY A CA 1
ATOM 1718 C C . GLY A 1 214 ? 6.840 -5.930 -7.217 1.00 87.56 214 GLY A C 1
ATOM 1719 O O . GLY A 1 214 ? 6.369 -7.011 -7.520 1.00 87.56 214 GLY A O 1
ATOM 1720 N N . GLY A 1 215 ? 6.702 -5.408 -5.998 1.00 87.44 215 GLY A N 1
ATOM 1721 C CA . GLY A 1 215 ? 6.209 -6.136 -4.843 1.00 87.44 215 GLY A CA 1
ATOM 1722 C C . GLY A 1 215 ? 7.348 -6.804 -4.077 1.00 87.44 215 GLY A C 1
ATOM 1723 O O . GLY A 1 215 ? 8.307 -6.141 -3.661 1.00 87.44 215 GLY A O 1
ATOM 1724 N N . ASN A 1 216 ? 7.190 -8.091 -3.778 1.00 85.12 216 ASN A N 1
ATOM 1725 C CA . ASN A 1 216 ? 8.170 -8.883 -3.050 1.00 85.12 216 ASN A CA 1
ATOM 1726 C C . ASN A 1 216 ? 8.923 -9.815 -3.993 1.00 85.12 216 ASN A C 1
ATOM 1728 O O . ASN A 1 216 ? 8.394 -10.842 -4.404 1.00 85.12 216 ASN A O 1
ATOM 1732 N N . GLY A 1 217 ? 10.223 -9.593 -4.132 1.00 87.12 217 GLY A N 1
ATOM 1733 C CA . GLY A 1 217 ? 11.130 -10.553 -4.741 1.00 87.12 217 GLY A CA 1
ATOM 1734 C C . GLY A 1 217 ? 12.311 -9.856 -5.378 1.00 87.12 217 GLY A C 1
ATOM 1735 O O . GLY A 1 217 ? 12.896 -8.970 -4.765 1.00 87.12 217 GLY A O 1
ATOM 1736 N N . LYS A 1 218 ? 12.744 -10.353 -6.536 1.00 90.44 218 LYS A N 1
ATOM 1737 C CA . LYS A 1 218 ? 13.828 -9.766 -7.328 1.00 90.44 218 LYS A CA 1
ATOM 1738 C C . LYS A 1 218 ? 13.268 -9.332 -8.661 1.00 90.44 218 LYS A C 1
ATOM 1740 O O . LYS A 1 218 ? 13.240 -10.130 -9.606 1.00 90.44 218 LYS A O 1
ATOM 1745 N N . ASP A 1 219 ? 12.867 -8.077 -8.723 1.00 88.81 219 ASP A N 1
ATOM 1746 C CA . ASP A 1 219 ? 12.070 -7.579 -9.828 1.00 88.81 219 ASP A CA 1
ATOM 1747 C C . ASP A 1 219 ? 12.929 -6.871 -10.864 1.00 88.81 219 ASP A C 1
ATOM 1749 O O . ASP A 1 219 ? 13.986 -6.302 -10.584 1.00 88.81 219 ASP A O 1
ATOM 1753 N N . ILE A 1 220 ? 12.488 -6.923 -12.116 1.00 86.69 220 ILE A N 1
ATOM 1754 C CA . ILE A 1 220 ? 13.175 -6.313 -13.245 1.00 86.69 220 ILE A CA 1
ATOM 1755 C C . ILE A 1 220 ? 12.252 -5.291 -13.894 1.00 86.69 220 ILE A C 1
ATOM 1757 O O . ILE A 1 220 ? 11.281 -5.637 -14.565 1.00 86.69 220 ILE A O 1
ATOM 1761 N N . PHE A 1 221 ? 12.624 -4.021 -13.796 1.00 86.00 221 PHE A N 1
ATOM 1762 C CA . PHE A 1 221 ? 11.937 -2.918 -14.453 1.00 86.00 221 PHE A CA 1
ATOM 1763 C C . PHE A 1 221 ? 12.673 -2.554 -15.742 1.00 86.00 221 PHE A C 1
ATOM 1765 O O . PHE A 1 221 ? 13.751 -1.960 -15.719 1.00 86.00 221 PHE A O 1
ATOM 1772 N N . ASN A 1 222 ? 12.096 -2.899 -16.890 1.00 83.12 222 ASN A N 1
ATOM 1773 C CA . ASN A 1 222 ? 12.644 -2.588 -18.203 1.00 83.12 222 ASN A CA 1
ATOM 1774 C C . ASN A 1 222 ? 11.914 -1.395 -18.831 1.00 83.12 222 ASN A C 1
ATOM 1776 O O . ASN A 1 222 ? 10.716 -1.451 -19.095 1.00 83.12 222 ASN A O 1
ATOM 1780 N N . PHE A 1 223 ? 12.651 -0.341 -19.165 1.00 79.12 223 PHE A N 1
ATOM 1781 C CA . PHE A 1 223 ? 12.145 0.835 -19.869 1.00 79.12 223 PHE A CA 1
ATOM 1782 C C . PHE A 1 223 ? 12.666 0.864 -21.299 1.00 79.12 223 PHE A C 1
ATOM 1784 O O . PHE A 1 223 ? 13.860 1.050 -21.534 1.00 79.12 223 PHE A O 1
ATOM 1791 N N . TYR A 1 224 ? 11.775 0.694 -22.272 1.00 72.44 224 TYR A N 1
ATOM 1792 C CA . TYR A 1 224 ? 12.113 0.686 -23.691 1.00 72.44 224 TYR A CA 1
ATOM 1793 C C . TYR A 1 224 ? 11.674 1.991 -24.360 1.00 72.44 224 TYR A C 1
ATOM 1795 O O . TYR A 1 224 ? 10.484 2.310 -24.406 1.00 72.44 224 TYR A O 1
ATOM 1803 N N . ALA A 1 225 ? 12.616 2.723 -24.961 1.00 62.81 225 ALA A N 1
ATOM 1804 C CA . ALA A 1 225 ? 12.259 3.832 -25.845 1.00 62.81 225 ALA A CA 1
ATOM 1805 C C . ALA A 1 225 ? 11.721 3.302 -27.176 1.00 62.81 225 ALA A C 1
ATOM 1807 O O . ALA A 1 225 ? 12.365 2.485 -27.833 1.00 62.81 225 ALA A O 1
ATOM 1808 N N . ASN A 1 226 ? 10.596 3.841 -27.645 1.00 56.81 226 ASN A N 1
ATOM 1809 C CA . ASN A 1 226 ? 10.150 3.640 -29.019 1.00 56.81 226 ASN A CA 1
ATOM 1810 C C . ASN A 1 226 ? 10.733 4.729 -29.926 1.00 56.81 226 ASN A C 1
ATOM 1812 O O . ASN A 1 226 ? 10.270 5.864 -29.960 1.00 56.81 226 ASN A O 1
ATOM 1816 N N . GLY A 1 227 ? 11.759 4.367 -30.691 1.00 49.81 227 GLY A N 1
ATOM 1817 C CA . GLY A 1 227 ? 12.384 5.219 -31.699 1.00 49.81 227 GLY A CA 1
ATOM 1818 C C . GLY A 1 227 ? 12.132 4.642 -33.078 1.00 49.81 227 GLY A C 1
ATOM 1819 O O . GLY A 1 227 ? 12.952 3.892 -33.603 1.00 49.81 227 GLY A O 1
ATOM 1820 N N . SER A 1 228 ? 11.003 4.989 -33.691 1.00 44.84 228 SER A N 1
ATOM 1821 C CA . SER A 1 228 ? 10.839 4.786 -35.130 1.00 44.84 228 SER A CA 1
ATOM 1822 C C . SER A 1 228 ? 11.483 5.964 -35.861 1.00 44.84 228 SER A C 1
ATOM 1824 O O . SER A 1 228 ? 10.858 6.969 -36.188 1.00 44.84 228 SER A O 1
ATOM 1826 N N . SER A 1 229 ? 12.785 5.851 -36.116 1.00 45.12 229 SER A N 1
ATOM 1827 C CA . SER A 1 229 ? 13.488 6.758 -37.012 1.00 45.12 229 SER A CA 1
ATOM 1828 C C . SER A 1 229 ? 13.059 6.494 -38.461 1.00 45.12 229 SER A C 1
ATOM 1830 O O . SER A 1 229 ? 13.416 5.487 -39.066 1.00 45.12 229 SER A O 1
ATOM 1832 N N . SER A 1 230 ? 12.273 7.399 -39.047 1.00 35.03 230 SER A N 1
ATOM 1833 C CA . SER A 1 230 ? 12.532 7.992 -40.372 1.00 35.03 230 SER A CA 1
ATOM 1834 C C . SER A 1 230 ? 11.333 8.813 -40.871 1.00 35.03 230 SER A C 1
ATOM 1836 O O . SER A 1 230 ? 10.201 8.353 -40.882 1.00 35.03 230 SER A O 1
ATOM 1838 N N . PHE A 1 231 ? 11.638 10.021 -41.358 1.00 27.55 231 PHE A N 1
ATOM 1839 C CA . PHE A 1 231 ? 10.753 10.981 -42.036 1.00 27.55 231 PHE A CA 1
ATOM 1840 C C . PHE A 1 231 ? 9.764 11.793 -41.179 1.00 27.55 231 PHE A C 1
ATOM 1842 O O . PHE A 1 231 ? 8.616 11.430 -40.979 1.00 27.55 231 PHE A O 1
ATOM 1849 N N . ALA A 1 232 ? 10.229 12.998 -40.826 1.00 29.86 232 ALA A N 1
ATOM 1850 C CA . ALA A 1 232 ? 9.486 14.260 -40.824 1.00 29.86 232 ALA A CA 1
ATOM 1851 C C . ALA A 1 232 ? 8.040 14.234 -40.291 1.00 29.86 232 ALA A C 1
ATOM 1853 O O . ALA A 1 232 ? 7.094 14.123 -41.062 1.00 29.86 232 ALA A O 1
ATOM 1854 N N . MET A 1 233 ? 7.901 14.472 -38.990 1.00 24.45 233 MET A N 1
ATOM 1855 C CA . MET A 1 233 ? 7.021 15.445 -38.322 1.00 24.45 233 MET A CA 1
ATOM 1856 C C . MET A 1 233 ? 7.288 15.289 -36.819 1.00 24.45 233 MET A C 1
ATOM 1858 O O . MET A 1 233 ? 7.621 14.198 -36.375 1.00 24.45 233 MET A O 1
ATOM 1862 N N . ASP A 1 234 ? 7.249 16.391 -36.078 1.00 35.62 234 ASP A N 1
ATOM 1863 C CA . ASP A 1 234 ? 7.512 16.505 -34.637 1.00 35.62 234 ASP A CA 1
ATOM 1864 C C . ASP A 1 234 ? 6.718 15.459 -33.826 1.00 35.62 234 ASP A C 1
ATOM 1866 O O . ASP A 1 234 ? 5.566 15.679 -33.469 1.00 35.62 234 ASP A O 1
ATOM 1870 N N . PHE A 1 235 ? 7.326 14.300 -33.583 1.00 32.12 235 PHE A N 1
ATOM 1871 C CA . PHE A 1 235 ? 6.885 13.296 -32.622 1.00 32.12 235 PHE A CA 1
ATOM 1872 C C . PHE A 1 235 ? 8.065 13.086 -31.696 1.00 32.12 235 PHE A C 1
ATOM 1874 O O . PHE A 1 235 ? 8.975 12.314 -31.988 1.00 32.12 235 PHE A O 1
ATOM 1881 N N . ARG A 1 236 ? 8.105 13.875 -30.627 1.00 46.25 236 ARG A N 1
ATOM 1882 C CA . ARG A 1 236 ? 9.081 13.696 -29.559 1.00 46.25 236 ARG A CA 1
ATOM 1883 C C . ARG A 1 236 ? 8.636 12.463 -28.777 1.00 46.25 236 ARG A C 1
ATOM 1885 O O . ARG A 1 236 ? 7.552 12.522 -28.194 1.00 46.25 236 ARG A O 1
ATOM 1892 N N . PRO A 1 237 ? 9.398 11.358 -28.759 1.00 43.84 237 PRO A N 1
ATOM 1893 C CA . PRO A 1 237 ? 9.160 10.321 -27.774 1.00 43.84 237 PRO A CA 1
ATOM 1894 C C . PRO A 1 237 ? 9.584 10.903 -26.421 1.00 43.84 237 PRO A C 1
ATOM 1896 O O . PRO A 1 237 ? 10.750 10.869 -26.037 1.00 43.84 237 PRO A O 1
ATOM 1899 N N . HIS A 1 238 ? 8.637 11.534 -25.735 1.00 47.75 238 HIS A N 1
ATOM 1900 C CA . HIS A 1 238 ? 8.739 11.721 -24.300 1.00 47.75 238 HIS A CA 1
ATOM 1901 C C . HIS A 1 238 ? 8.445 10.353 -23.689 1.00 47.75 238 HIS A C 1
ATOM 1903 O O . HIS A 1 238 ? 7.396 9.779 -23.982 1.00 47.75 238 HIS A O 1
ATOM 1909 N N . TYR A 1 239 ? 9.362 9.804 -22.893 1.00 49.19 239 TYR A N 1
ATOM 1910 C CA . TYR A 1 239 ? 8.935 8.750 -21.981 1.00 49.19 239 TYR A CA 1
ATOM 1911 C C . TYR A 1 239 ? 7.954 9.426 -21.019 1.00 49.19 239 TYR A C 1
ATOM 1913 O O . TYR A 1 239 ? 8.295 10.458 -20.441 1.00 49.19 239 TYR A O 1
ATOM 1921 N N . GLY A 1 240 ? 6.732 8.912 -20.887 1.00 53.41 240 GLY A N 1
ATOM 1922 C CA . GLY A 1 240 ? 5.871 9.337 -19.788 1.00 53.41 240 GLY A CA 1
ATOM 1923 C C . GLY A 1 240 ? 6.605 9.091 -18.470 1.00 53.41 240 GLY A C 1
ATOM 1924 O O . GLY A 1 240 ? 7.255 8.047 -18.324 1.00 53.41 240 GLY A O 1
ATOM 1925 N N . ASN A 1 241 ? 6.521 10.036 -17.535 1.00 71.56 241 ASN A N 1
ATOM 1926 C CA . ASN A 1 241 ? 7.126 9.893 -16.213 1.00 71.56 241 ASN A CA 1
ATOM 1927 C C . ASN A 1 241 ? 6.673 8.564 -15.597 1.00 71.56 241 ASN A C 1
ATOM 1929 O O . ASN A 1 241 ? 5.532 8.135 -15.788 1.00 71.56 241 ASN A O 1
ATOM 1933 N N . SER A 1 242 ? 7.583 7.853 -14.946 1.00 81.31 242 SER A N 1
ATOM 1934 C CA . SER A 1 242 ? 7.233 6.611 -14.259 1.00 81.31 242 SER A CA 1
ATOM 1935 C C . SER A 1 242 ? 7.755 6.664 -12.846 1.00 81.31 242 SER A C 1
ATOM 1937 O O . SER A 1 242 ? 8.894 7.069 -12.635 1.00 81.31 242 SER A O 1
ATOM 1939 N N . THR A 1 243 ? 6.935 6.229 -11.908 1.00 86.31 243 THR A N 1
ATOM 1940 C CA . THR A 1 243 ? 7.290 6.203 -10.498 1.00 86.31 243 THR A CA 1
ATOM 1941 C C . THR A 1 243 ? 7.251 4.769 -10.030 1.00 86.31 243 THR A C 1
ATOM 1943 O O . THR A 1 243 ? 6.229 4.101 -10.160 1.00 86.31 243 THR A O 1
ATOM 1946 N N . ILE A 1 244 ? 8.384 4.283 -9.534 1.00 88.12 244 ILE A N 1
ATOM 1947 C CA . ILE A 1 244 ? 8.480 2.970 -8.910 1.00 88.12 244 ILE A CA 1
ATOM 1948 C C . ILE A 1 244 ? 8.309 3.180 -7.407 1.00 88.12 244 ILE A C 1
ATOM 1950 O O . ILE A 1 244 ? 9.096 3.899 -6.784 1.00 88.12 244 ILE A O 1
ATOM 1954 N N . ILE A 1 245 ? 7.254 2.591 -6.845 1.00 87.88 245 ILE A N 1
ATOM 1955 C CA . ILE A 1 245 ? 6.878 2.768 -5.434 1.00 87.88 245 ILE A CA 1
ATOM 1956 C C . ILE A 1 245 ? 7.854 2.037 -4.513 1.00 87.88 245 ILE A C 1
ATOM 1958 O O . ILE A 1 245 ? 8.127 2.478 -3.399 1.00 87.88 245 ILE A O 1
ATOM 1962 N N . ASP A 1 246 ? 8.342 0.890 -4.972 1.00 86.06 246 ASP A N 1
ATOM 1963 C CA . ASP A 1 246 ? 8.922 -0.143 -4.133 1.00 86.06 246 ASP A CA 1
ATOM 1964 C C . ASP A 1 246 ? 10.175 -0.757 -4.777 1.00 86.06 246 ASP A C 1
ATOM 1966 O O . ASP A 1 246 ? 10.427 -1.952 -4.678 1.00 86.06 246 ASP A O 1
ATOM 1970 N N . PHE A 1 247 ? 11.030 0.073 -5.371 1.00 87.44 247 PHE A N 1
ATOM 1971 C CA . PHE A 1 247 ? 12.328 -0.396 -5.850 1.00 87.44 247 PHE A CA 1
ATOM 1972 C C . PHE A 1 247 ? 13.236 -0.759 -4.664 1.00 87.44 247 PHE A C 1
ATOM 1974 O O . PHE A 1 247 ? 13.573 0.108 -3.857 1.00 87.44 247 PHE A O 1
ATOM 1981 N N . ASP A 1 248 ? 13.624 -2.026 -4.537 1.00 85.81 248 ASP A N 1
ATOM 1982 C CA . ASP A 1 248 ? 14.652 -2.497 -3.608 1.00 85.81 248 ASP A CA 1
ATOM 1983 C C . ASP A 1 248 ? 16.035 -2.473 -4.292 1.00 85.81 248 ASP A C 1
ATOM 1985 O O . ASP A 1 248 ? 16.340 -3.343 -5.108 1.00 85.81 248 ASP A O 1
ATOM 1989 N N . PRO A 1 249 ? 16.930 -1.525 -3.953 1.00 83.81 249 PRO A N 1
ATOM 1990 C CA . PRO A 1 249 ? 18.235 -1.416 -4.601 1.00 83.81 249 PRO A CA 1
ATOM 1991 C C . PRO A 1 249 ? 19.184 -2.599 -4.339 1.00 83.81 249 PRO A C 1
ATOM 1993 O O . PRO A 1 249 ? 20.224 -2.681 -4.996 1.00 83.81 249 PRO A O 1
ATOM 1996 N N . GLU A 1 250 ? 18.882 -3.493 -3.390 1.00 84.06 250 GLU A N 1
ATOM 1997 C CA . GLU A 1 250 ? 19.676 -4.703 -3.139 1.00 84.06 250 GLU A CA 1
ATOM 1998 C C . GLU A 1 250 ? 19.224 -5.909 -3.979 1.00 84.06 250 GLU A C 1
ATOM 2000 O O . GLU A 1 250 ? 20.029 -6.813 -4.232 1.00 84.06 250 GLU A O 1
ATOM 2005 N N . ASN A 1 251 ? 17.956 -5.943 -4.400 1.00 85.06 251 ASN A N 1
ATOM 2006 C CA . ASN A 1 251 ? 17.331 -7.121 -5.009 1.00 85.06 251 ASN A CA 1
ATOM 2007 C C . ASN A 1 251 ? 16.775 -6.878 -6.415 1.00 85.06 251 ASN A C 1
ATOM 2009 O O . ASN A 1 251 ? 16.790 -7.813 -7.222 1.00 85.06 251 ASN A O 1
ATOM 2013 N N . ASP A 1 252 ? 16.381 -5.646 -6.721 1.00 87.06 252 ASP A N 1
ATOM 2014 C CA . ASP A 1 252 ? 15.745 -5.284 -7.980 1.00 87.06 252 ASP A CA 1
ATOM 2015 C C . ASP A 1 252 ? 16.740 -4.745 -9.003 1.00 87.06 252 ASP A C 1
ATOM 2017 O O . ASP A 1 252 ? 17.835 -4.256 -8.704 1.00 87.06 252 ASP A O 1
ATOM 2021 N N . LEU A 1 253 ? 16.327 -4.816 -10.265 1.00 85.12 253 LEU A N 1
ATOM 2022 C CA . LEU A 1 253 ? 17.094 -4.357 -11.404 1.00 85.12 253 LEU A CA 1
ATOM 2023 C C . LEU A 1 253 ? 16.301 -3.338 -12.218 1.00 85.12 253 LEU A C 1
ATOM 2025 O O . LEU A 1 253 ? 15.213 -3.614 -12.718 1.00 85.12 253 LEU A O 1
ATOM 2029 N N . LEU A 1 254 ? 16.905 -2.171 -12.436 1.00 82.88 254 LEU A N 1
ATOM 2030 C CA . LEU A 1 254 ? 16.389 -1.151 -13.340 1.00 82.88 254 LEU A CA 1
ATOM 2031 C C . LEU A 1 254 ? 17.185 -1.157 -14.647 1.00 82.88 254 LEU A C 1
ATOM 2033 O O . LEU A 1 254 ? 18.372 -0.834 -14.669 1.00 82.88 254 LEU A O 1
ATOM 2037 N N . ASN A 1 255 ? 16.514 -1.467 -15.751 1.00 77.38 255 ASN A N 1
ATOM 2038 C CA . ASN A 1 255 ? 17.089 -1.441 -17.088 1.00 77.38 255 ASN A CA 1
ATOM 2039 C C . ASN A 1 255 ? 16.431 -0.356 -17.933 1.00 77.38 255 ASN A C 1
ATOM 2041 O O . ASN A 1 255 ? 15.210 -0.276 -18.044 1.00 77.38 255 ASN A O 1
ATOM 2045 N N . VAL A 1 256 ? 17.248 0.415 -18.641 1.00 73.62 256 VAL A N 1
ATOM 2046 C CA . VAL A 1 256 ? 16.779 1.373 -19.644 1.00 73.62 256 VAL A CA 1
ATOM 2047 C C . VAL A 1 256 ? 17.419 1.022 -20.978 1.00 73.62 256 VAL A C 1
ATOM 2049 O O . VAL A 1 256 ? 18.645 0.957 -21.081 1.00 73.62 256 VAL A O 1
ATOM 2052 N N . ARG A 1 257 ? 16.591 0.804 -22.003 1.00 68.50 257 ARG A N 1
ATOM 2053 C CA . ARG A 1 257 ? 17.015 0.448 -23.359 1.00 68.50 257 ARG A CA 1
ATOM 2054 C C . ARG A 1 257 ? 16.565 1.496 -24.370 1.00 68.50 257 ARG A C 1
ATOM 2056 O O . ARG A 1 257 ? 15.377 1.777 -24.529 1.00 68.50 257 ARG A O 1
ATOM 2063 N N . ILE A 1 258 ? 17.532 2.009 -25.127 1.00 64.25 258 ILE A N 1
ATOM 2064 C CA . ILE A 1 258 ? 17.326 3.007 -26.180 1.00 64.25 258 ILE A CA 1
ATOM 2065 C C . ILE A 1 258 ? 17.518 2.339 -27.558 1.00 64.25 258 ILE A C 1
ATOM 2067 O O . ILE A 1 258 ? 18.473 1.585 -27.741 1.00 64.25 258 ILE A O 1
ATOM 2071 N N . PRO A 1 259 ? 16.655 2.583 -28.562 1.00 53.56 259 PRO A N 1
ATOM 2072 C CA . PRO A 1 259 ? 16.786 2.010 -29.901 1.00 53.56 259 PRO A CA 1
ATOM 2073 C C . PRO A 1 259 ? 18.169 2.200 -30.534 1.00 53.56 259 PRO A C 1
ATOM 2075 O O . PRO A 1 259 ? 18.805 3.246 -30.405 1.00 53.56 259 PRO A O 1
ATOM 2078 N N . ASN A 1 260 ? 18.594 1.191 -31.302 1.00 52.44 260 ASN A N 1
ATOM 2079 C CA . ASN A 1 260 ? 19.867 1.120 -32.041 1.00 52.44 260 ASN A CA 1
ATOM 2080 C C . ASN A 1 260 ? 21.143 1.064 -31.188 1.00 52.44 260 ASN A C 1
ATOM 2082 O O . ASN A 1 260 ? 22.239 1.048 -31.746 1.00 52.44 260 ASN A O 1
ATOM 2086 N N . HIS A 1 261 ? 21.008 0.979 -29.867 1.00 50.53 261 HIS A N 1
ATOM 2087 C CA . HIS A 1 261 ? 22.112 0.798 -28.943 1.00 50.53 261 HIS A CA 1
ATOM 2088 C C . HIS A 1 261 ? 21.671 -0.253 -27.921 1.00 50.53 261 HIS A C 1
ATOM 2090 O O . HIS A 1 261 ? 20.834 0.028 -27.071 1.00 50.53 261 HIS A O 1
ATOM 2096 N N . ASP A 1 262 ? 22.210 -1.474 -27.990 1.00 46.91 262 ASP A N 1
ATOM 2097 C CA . ASP A 1 262 ? 22.100 -2.454 -26.894 1.00 46.91 262 ASP A CA 1
ATOM 2098 C C . ASP A 1 262 ? 22.981 -1.992 -25.727 1.00 46.91 262 ASP A C 1
ATOM 2100 O O . ASP A 1 262 ? 23.971 -2.615 -25.355 1.00 46.91 262 ASP A O 1
ATOM 2104 N N . VAL A 1 263 ? 22.662 -0.811 -25.217 1.00 43.78 263 VAL A N 1
ATOM 2105 C CA . VAL A 1 263 ? 23.252 -0.233 -24.032 1.00 43.78 263 VAL A CA 1
ATOM 2106 C C . VAL A 1 263 ? 22.213 -0.467 -22.955 1.00 43.78 263 VAL A C 1
ATOM 2108 O O . VAL A 1 263 ? 21.226 0.257 -22.871 1.00 43.78 263 VAL A O 1
ATOM 2111 N N . THR A 1 264 ? 22.432 -1.504 -22.149 1.00 47.44 264 THR A N 1
ATOM 2112 C CA . THR A 1 264 ? 22.047 -1.441 -20.740 1.00 47.44 264 THR A CA 1
ATOM 2113 C C . THR A 1 264 ? 22.724 -0.180 -20.226 1.00 47.44 264 THR A C 1
ATOM 2115 O O . THR A 1 264 ? 23.957 -0.119 -20.229 1.00 47.44 264 THR A O 1
ATOM 2118 N N . LEU A 1 265 ? 21.959 0.882 -19.963 1.00 49.88 265 LEU A N 1
ATOM 2119 C CA . LEU A 1 265 ? 22.540 2.114 -19.441 1.00 49.88 265 LEU A CA 1
ATOM 2120 C C . LEU A 1 265 ? 23.139 1.785 -18.077 1.00 49.88 265 LEU A C 1
ATOM 2122 O O . LEU A 1 265 ? 22.435 1.731 -17.077 1.00 49.88 265 LEU A O 1
ATOM 2126 N N . ASP A 1 266 ? 24.450 1.547 -18.060 1.00 54.16 266 ASP A N 1
ATOM 2127 C CA . ASP A 1 266 ? 25.237 1.691 -16.848 1.00 54.16 266 ASP A CA 1
ATOM 2128 C C . ASP A 1 266 ? 24.941 3.110 -16.360 1.00 54.16 266 ASP A C 1
ATOM 2130 O O . ASP A 1 266 ? 25.048 4.071 -17.135 1.00 54.16 266 ASP A O 1
ATOM 2134 N N . LEU A 1 267 ? 24.496 3.234 -15.115 1.00 52.81 267 LEU A N 1
ATOM 2135 C CA . LEU A 1 267 ? 24.008 4.478 -14.511 1.00 52.81 267 LEU A CA 1
ATOM 2136 C C . LEU A 1 267 ? 25.062 5.613 -14.518 1.00 52.81 267 LEU A C 1
ATOM 2138 O O . LEU A 1 267 ? 24.758 6.757 -14.196 1.00 52.81 267 LEU A O 1
ATOM 2142 N N . GLU A 1 268 ? 26.287 5.309 -14.959 1.00 52.88 268 GLU A N 1
ATOM 2143 C CA . GLU A 1 268 ? 27.414 6.213 -15.210 1.00 52.88 268 GLU A CA 1
ATOM 2144 C C . GLU A 1 268 ? 27.454 6.832 -16.630 1.00 52.88 268 GLU A C 1
ATOM 2146 O O . GLU A 1 268 ? 28.382 7.573 -16.972 1.00 52.88 268 GLU A O 1
ATOM 2151 N N . SER A 1 269 ? 26.489 6.527 -17.499 1.00 61.59 269 SER A N 1
ATOM 2152 C CA . SER A 1 269 ? 26.390 7.117 -18.839 1.00 61.59 269 SER A CA 1
ATOM 2153 C C . SER A 1 269 ? 26.208 8.639 -18.774 1.00 61.59 269 SER A C 1
ATOM 2155 O O . SER A 1 269 ? 25.391 9.142 -18.012 1.00 61.59 269 SER A O 1
ATOM 2157 N N . SER A 1 270 ? 26.873 9.398 -19.655 1.00 65.94 270 SER A N 1
ATOM 2158 C CA . SER A 1 270 ? 26.724 10.867 -19.733 1.00 65.94 270 SER A CA 1
ATOM 2159 C C . SER A 1 270 ? 25.317 11.349 -20.114 1.00 65.94 270 SER A C 1
ATOM 2161 O O . SER A 1 270 ? 25.073 12.552 -20.162 1.00 65.94 270 SER A O 1
ATOM 2163 N N . PHE A 1 271 ? 24.435 10.417 -20.465 1.00 68.50 271 PHE A N 1
ATOM 2164 C CA . PHE A 1 271 ? 23.048 10.645 -20.858 1.00 68.50 271 PHE A CA 1
ATOM 2165 C C . PHE A 1 271 ? 22.060 10.350 -19.728 1.00 68.50 271 PHE A C 1
ATOM 2167 O O . PHE A 1 271 ? 20.863 10.539 -19.913 1.00 68.50 271 PHE A O 1
ATOM 2174 N N . VAL A 1 272 ? 22.551 9.864 -18.587 1.00 73.50 272 VAL A N 1
ATOM 2175 C CA . VAL A 1 272 ? 21.759 9.598 -17.391 1.00 73.50 272 VAL A CA 1
ATOM 2176 C C . VAL A 1 272 ? 22.200 10.578 -16.313 1.00 73.50 272 VAL A C 1
ATOM 2178 O O . VAL A 1 272 ? 23.390 10.749 -16.057 1.00 73.50 272 VAL A O 1
ATOM 2181 N N . SER A 1 273 ? 21.239 11.247 -15.687 1.00 80.56 273 SER A N 1
ATOM 2182 C CA . SER A 1 273 ? 21.488 12.034 -14.482 1.00 80.56 273 SER A CA 1
ATOM 2183 C C . SER A 1 273 ? 20.640 11.495 -13.345 1.00 80.56 273 SER A C 1
ATOM 2185 O O . SER A 1 273 ? 19.447 11.270 -13.521 1.00 80.56 273 SER A O 1
ATOM 2187 N N . ILE A 1 274 ? 21.279 11.272 -12.201 1.00 83.94 274 ILE A N 1
ATOM 2188 C CA . ILE A 1 274 ? 20.651 10.752 -10.989 1.00 83.94 274 ILE A CA 1
ATOM 2189 C C . ILE A 1 274 ? 20.776 11.835 -9.931 1.00 83.94 274 ILE A C 1
ATOM 2191 O O . ILE A 1 274 ? 21.880 12.300 -9.633 1.00 83.94 274 ILE A O 1
ATOM 2195 N N . THR A 1 275 ? 19.645 12.273 -9.400 1.00 87.00 275 THR A N 1
ATOM 2196 C CA . THR A 1 275 ? 19.571 13.356 -8.419 1.00 87.00 275 THR A CA 1
ATOM 2197 C C . THR A 1 275 ? 18.615 12.988 -7.301 1.00 87.00 275 THR A C 1
ATOM 2199 O O . THR A 1 275 ? 17.554 12.438 -7.569 1.00 87.00 275 THR A O 1
ATOM 2202 N N . SER A 1 276 ? 18.956 13.338 -6.063 1.00 88.38 276 SER A N 1
ATOM 2203 C CA . SER A 1 276 ? 18.014 13.256 -4.944 1.00 88.38 276 SER A CA 1
ATOM 2204 C C . SER A 1 276 ? 16.998 14.398 -5.012 1.00 88.38 276 SER A C 1
ATOM 2206 O O . SER A 1 276 ? 17.388 15.564 -5.132 1.00 88.38 276 SER A O 1
ATOM 2208 N N . GLU A 1 277 ? 15.717 14.077 -4.864 1.00 84.75 277 GLU A N 1
ATOM 2209 C CA . GLU A 1 277 ? 14.623 15.030 -4.678 1.00 84.75 277 GLU A CA 1
ATOM 2210 C C . GLU A 1 277 ? 13.905 14.724 -3.359 1.00 84.75 277 GLU A C 1
ATOM 2212 O O . GLU A 1 277 ? 13.000 13.904 -3.287 1.00 84.75 277 GLU A O 1
ATOM 2217 N N . GLY A 1 278 ? 14.339 15.368 -2.272 1.00 85.56 278 GLY A N 1
ATOM 2218 C CA . GLY A 1 278 ? 13.870 14.987 -0.938 1.00 85.56 278 GLY A CA 1
ATOM 2219 C C . GLY A 1 278 ? 14.421 13.617 -0.538 1.00 85.56 278 GLY A C 1
ATOM 2220 O O . GLY A 1 278 ? 15.640 13.453 -0.512 1.00 85.56 278 GLY A O 1
ATOM 2221 N N . GLU A 1 279 ? 13.526 12.680 -0.221 1.00 84.31 279 GLU A N 1
ATOM 2222 C CA . GLU A 1 279 ? 13.850 11.275 0.089 1.00 84.31 279 GLU A CA 1
ATOM 2223 C C . GLU A 1 279 ? 13.830 10.380 -1.167 1.00 84.31 279 GLU A C 1
ATOM 2225 O O . GLU A 1 279 ? 14.160 9.201 -1.082 1.00 84.31 279 GLU A O 1
ATOM 2230 N N . ASP A 1 280 ? 13.460 10.930 -2.329 1.00 87.56 280 ASP A N 1
ATOM 2231 C CA . ASP A 1 280 ? 13.292 10.175 -3.571 1.00 87.56 280 ASP A CA 1
ATOM 2232 C C . ASP A 1 280 ? 14.518 10.307 -4.483 1.00 87.56 280 ASP A C 1
ATOM 2234 O O . ASP A 1 280 ? 15.260 11.299 -4.450 1.00 87.56 280 ASP A O 1
ATOM 2238 N N . THR A 1 281 ? 14.709 9.323 -5.362 1.00 86.94 281 THR A N 1
ATOM 2239 C CA . THR A 1 281 ? 15.693 9.400 -6.447 1.00 86.94 281 THR A CA 1
ATOM 2240 C C . THR A 1 281 ? 15.009 9.699 -7.765 1.00 86.94 281 THR A C 1
ATOM 2242 O O . THR A 1 281 ? 14.157 8.944 -8.219 1.00 86.94 281 THR A O 1
ATOM 2245 N N . ARG A 1 282 ? 15.468 10.749 -8.441 1.00 86.75 282 ARG A N 1
ATOM 2246 C CA . ARG A 1 282 ? 15.061 11.093 -9.799 1.00 86.75 282 ARG A CA 1
ATOM 2247 C C . ARG A 1 282 ? 16.155 10.715 -10.791 1.00 86.75 282 ARG A C 1
ATOM 2249 O O . ARG A 1 282 ? 17.289 11.184 -10.683 1.00 86.75 282 ARG A O 1
ATOM 2256 N N . ILE A 1 283 ? 15.799 9.891 -11.769 1.00 83.31 283 ILE A N 1
ATOM 2257 C CA . ILE A 1 283 ? 16.655 9.436 -12.865 1.00 83.31 283 ILE A CA 1
ATOM 2258 C C . ILE A 1 283 ? 16.136 10.059 -14.156 1.00 83.31 283 ILE A C 1
ATOM 2260 O O . ILE A 1 283 ? 15.036 9.753 -14.611 1.00 83.31 283 ILE A O 1
ATOM 2264 N N . VAL A 1 284 ? 16.939 10.922 -14.769 1.00 80.88 284 VAL A N 1
ATOM 2265 C CA . VAL A 1 284 ? 16.627 11.535 -16.064 1.00 80.88 284 VAL A CA 1
ATOM 2266 C C . VAL A 1 284 ? 17.495 10.920 -17.139 1.00 80.88 284 VAL A C 1
ATOM 2268 O O . VAL A 1 284 ? 18.717 10.870 -16.994 1.00 80.88 284 VAL A O 1
ATOM 2271 N N . ILE A 1 285 ? 16.864 10.511 -18.233 1.00 76.25 285 ILE A N 1
ATOM 2272 C CA . ILE A 1 285 ? 17.524 9.999 -19.429 1.00 76.25 285 ILE A CA 1
ATOM 2273 C C . ILE A 1 285 ? 17.343 11.018 -20.553 1.00 76.25 285 ILE A C 1
ATOM 2275 O O . ILE A 1 285 ? 16.225 11.252 -21.012 1.00 76.25 285 ILE A O 1
ATOM 2279 N N . ASP A 1 286 ? 18.455 11.586 -21.014 1.00 75.69 286 ASP A N 1
ATOM 2280 C CA . ASP A 1 286 ? 18.522 12.581 -22.083 1.00 75.69 286 ASP A CA 1
ATOM 2281 C C . ASP A 1 286 ? 19.478 12.117 -23.190 1.00 75.69 286 ASP A C 1
ATOM 2283 O O . ASP A 1 286 ? 20.702 12.242 -23.086 1.00 75.69 286 ASP A O 1
ATOM 2287 N N . TYR A 1 287 ? 18.928 11.590 -24.287 1.00 69.94 287 TYR A N 1
ATOM 2288 C CA . TYR A 1 287 ? 19.718 11.074 -25.410 1.00 69.94 287 TYR A CA 1
ATOM 2289 C C . TYR A 1 287 ? 19.009 11.257 -26.753 1.00 69.94 287 TYR A C 1
ATOM 2291 O O . TYR A 1 287 ? 17.875 10.832 -26.909 1.00 69.94 287 TYR A O 1
ATOM 2299 N N . ASP A 1 288 ? 19.688 11.842 -27.745 1.00 65.31 288 ASP A N 1
ATOM 2300 C CA . ASP A 1 288 ? 19.226 11.957 -29.145 1.00 65.31 288 ASP A CA 1
ATOM 2301 C C . ASP A 1 288 ? 17.741 12.362 -29.316 1.00 65.31 288 ASP A C 1
ATOM 2303 O O . ASP A 1 288 ? 16.979 11.752 -30.063 1.00 65.31 288 ASP A O 1
ATOM 2307 N N . ASN A 1 289 ? 17.331 13.434 -28.625 1.00 64.31 289 ASN A N 1
ATOM 2308 C CA . ASN A 1 289 ? 15.955 13.969 -28.586 1.00 64.31 289 ASN A CA 1
ATOM 2309 C C . ASN A 1 289 ? 14.917 13.079 -27.880 1.00 64.31 289 ASN A C 1
ATOM 2311 O O . ASN A 1 289 ? 13.718 13.343 -27.982 1.00 64.31 289 ASN A O 1
ATOM 2315 N N . VAL A 1 290 ? 15.370 12.066 -27.152 1.00 66.25 290 VAL A N 1
ATOM 2316 C CA . VAL A 1 290 ? 14.571 11.287 -26.214 1.00 66.25 290 VAL A CA 1
ATOM 2317 C C . VAL A 1 290 ? 14.794 11.853 -24.810 1.00 66.25 290 VAL A C 1
ATOM 2319 O O . VAL A 1 290 ? 15.942 11.994 -24.386 1.00 66.25 290 VAL A O 1
ATOM 2322 N N . HIS A 1 291 ? 13.701 12.189 -24.119 1.00 72.06 291 HIS A N 1
ATOM 2323 C CA . HIS A 1 291 ? 13.707 12.683 -22.739 1.00 72.06 291 HIS A CA 1
ATOM 2324 C C . HIS A 1 291 ? 12.759 11.843 -21.896 1.00 72.06 291 HIS A C 1
ATOM 2326 O O . HIS A 1 291 ? 11.591 11.689 -22.272 1.00 72.06 291 HIS A O 1
ATOM 2332 N N . GLY A 1 292 ? 13.254 11.305 -20.786 1.00 73.06 292 GLY A N 1
ATOM 2333 C CA . GLY A 1 292 ? 12.469 10.489 -19.870 1.00 73.06 292 GLY A CA 1
ATOM 2334 C C . GLY A 1 292 ? 12.894 10.645 -18.434 1.00 73.06 292 GLY A C 1
ATOM 2335 O O . GLY A 1 292 ? 14.051 10.946 -18.151 1.00 73.06 292 GLY A O 1
ATOM 2336 N N . GLU A 1 293 ? 11.940 10.407 -17.550 1.00 80.25 293 GLU A N 1
ATOM 2337 C CA . GLU A 1 293 ? 12.110 10.549 -16.118 1.00 80.25 293 GLU A CA 1
ATOM 2338 C C . GLU A 1 293 ? 11.542 9.327 -15.406 1.00 80.25 293 GLU A C 1
ATOM 2340 O O . GLU A 1 293 ? 10.422 8.888 -15.688 1.00 80.25 293 GLU A O 1
ATOM 2345 N N . ILE A 1 294 ? 12.344 8.784 -14.497 1.00 84.31 294 ILE A N 1
ATOM 2346 C CA . ILE A 1 294 ? 11.962 7.712 -13.589 1.00 84.31 294 ILE A CA 1
ATOM 2347 C C . ILE A 1 294 ? 12.197 8.221 -12.172 1.00 84.31 294 ILE A C 1
ATOM 2349 O O . ILE A 1 294 ? 13.301 8.665 -11.852 1.00 84.31 294 ILE A O 1
ATOM 2353 N N . THR A 1 295 ? 11.175 8.136 -11.333 1.00 87.12 295 THR A N 1
ATOM 2354 C CA . THR A 1 295 ? 11.257 8.447 -9.908 1.00 87.12 295 THR A CA 1
ATOM 2355 C C . THR A 1 295 ? 11.229 7.145 -9.120 1.00 87.12 295 THR A C 1
ATOM 2357 O O . THR A 1 295 ? 10.394 6.280 -9.367 1.00 87.12 295 THR A O 1
ATOM 2360 N N . LEU A 1 296 ? 12.152 6.990 -8.179 1.00 88.00 296 LEU A N 1
ATOM 2361 C CA . LEU A 1 296 ? 12.182 5.887 -7.225 1.00 88.00 296 LEU A CA 1
ATOM 2362 C C . LEU A 1 296 ? 11.828 6.457 -5.854 1.00 88.00 296 LEU A C 1
ATOM 2364 O O . LEU A 1 296 ? 12.608 7.243 -5.302 1.00 88.00 296 LEU A O 1
ATOM 2368 N N . LEU A 1 297 ? 10.655 6.098 -5.333 1.00 87.38 297 LEU A N 1
ATOM 2369 C CA . LEU A 1 297 ? 10.175 6.646 -4.065 1.00 87.38 297 LEU A CA 1
ATOM 2370 C C . LEU A 1 297 ? 10.985 6.098 -2.894 1.00 87.38 297 LEU A C 1
ATOM 2372 O O . LEU A 1 297 ? 11.189 4.891 -2.790 1.00 87.38 297 LEU A O 1
ATOM 2376 N N . GLY A 1 298 ? 11.441 6.988 -2.013 1.00 84.44 298 GLY A N 1
ATOM 2377 C CA . GLY A 1 298 ? 12.196 6.668 -0.800 1.00 84.44 298 GLY A CA 1
ATOM 2378 C C . GLY A 1 298 ? 13.565 6.007 -1.015 1.00 84.44 298 GLY A C 1
ATOM 2379 O O . GLY A 1 298 ? 14.157 5.522 -0.052 1.00 84.44 298 GLY A O 1
ATOM 2380 N N . VAL A 1 299 ? 14.076 5.947 -2.248 1.00 86.31 299 VAL A N 1
ATOM 2381 C CA . VAL A 1 299 ? 15.391 5.362 -2.549 1.00 86.31 299 VAL A CA 1
ATOM 2382 C C . VAL A 1 299 ? 16.459 6.451 -2.501 1.00 86.31 299 VAL A C 1
ATOM 2384 O O . VAL A 1 299 ? 16.340 7.467 -3.183 1.00 86.31 299 VAL A O 1
ATOM 2387 N N . ASP A 1 300 ? 17.548 6.228 -1.759 1.00 86.56 300 ASP A N 1
ATOM 2388 C CA . ASP A 1 300 ? 18.691 7.152 -1.722 1.00 86.56 300 ASP A CA 1
ATOM 2389 C C . ASP A 1 300 ? 19.512 7.064 -3.020 1.00 86.56 300 ASP A C 1
ATOM 2391 O O . ASP A 1 300 ? 20.100 6.031 -3.328 1.00 86.56 300 ASP A O 1
ATOM 2395 N N . ALA A 1 301 ? 19.646 8.180 -3.742 1.00 85.06 301 ALA A N 1
ATOM 2396 C CA . ALA A 1 301 ? 20.401 8.266 -4.995 1.00 85.06 301 ALA A CA 1
ATOM 2397 C C . ALA A 1 301 ? 21.863 7.805 -4.867 1.00 85.06 301 ALA A C 1
ATOM 2399 O O . ALA A 1 301 ? 22.480 7.386 -5.851 1.00 85.06 301 ALA A O 1
ATOM 2400 N N . ASN A 1 302 ? 22.436 7.870 -3.662 1.00 83.38 302 ASN A N 1
ATOM 2401 C CA . ASN A 1 302 ? 23.809 7.452 -3.412 1.00 83.38 302 ASN A CA 1
ATOM 2402 C C . ASN A 1 302 ? 24.022 5.948 -3.613 1.00 83.38 302 ASN A C 1
ATOM 2404 O O . ASN A 1 302 ? 25.163 5.564 -3.899 1.00 83.38 302 ASN A O 1
ATOM 2408 N N . VAL A 1 303 ? 22.972 5.117 -3.529 1.00 79.81 303 VAL A N 1
ATOM 2409 C CA . VAL A 1 303 ? 23.088 3.669 -3.782 1.00 79.81 303 VAL A CA 1
ATOM 2410 C C . VAL A 1 303 ? 23.647 3.421 -5.184 1.00 79.81 303 VAL A C 1
ATOM 2412 O O . VAL A 1 303 ? 24.573 2.634 -5.344 1.00 79.81 303 VAL A O 1
ATOM 2415 N N . PHE A 1 304 ? 23.243 4.231 -6.164 1.00 73.31 304 PHE A N 1
ATOM 2416 C CA . PHE A 1 304 ? 23.701 4.148 -7.554 1.00 73.31 304 PHE A CA 1
ATOM 2417 C C . PHE A 1 304 ? 25.096 4.745 -7.808 1.00 73.31 304 PHE A C 1
ATOM 2419 O O . PHE A 1 304 ? 25.654 4.566 -8.887 1.00 73.31 304 PHE A O 1
ATOM 2426 N N . SER A 1 305 ? 25.662 5.477 -6.841 1.00 58.12 305 SER A N 1
ATOM 2427 C CA . SER A 1 305 ? 26.979 6.132 -6.955 1.00 58.12 305 SER A CA 1
ATOM 2428 C C . SER A 1 305 ? 28.117 5.326 -6.325 1.00 58.12 305 SER A C 1
ATOM 2430 O O . SER A 1 305 ? 29.295 5.535 -6.630 1.00 58.12 305 SER A O 1
ATOM 2432 N N . SER A 1 306 ? 27.769 4.410 -5.421 1.00 45.81 306 SER A N 1
ATOM 2433 C CA . SER A 1 306 ? 28.689 3.391 -4.947 1.00 45.81 306 SER A CA 1
ATOM 2434 C C . SER A 1 306 ? 28.756 2.304 -6.008 1.00 45.81 306 SER A C 1
ATOM 2436 O O . SER A 1 306 ? 27.739 1.954 -6.591 1.00 45.81 306 SER A O 1
ATOM 2438 N N . SER A 1 307 ? 29.950 1.797 -6.295 1.00 41.31 307 SER A N 1
ATOM 2439 C CA . SER A 1 307 ? 30.153 0.619 -7.131 1.00 41.31 307 SER A CA 1
ATOM 2440 C C . SER A 1 307 ? 29.458 -0.586 -6.484 1.00 41.31 307 SER A C 1
ATOM 2442 O O . SER A 1 307 ? 30.109 -1.384 -5.809 1.00 41.31 307 SER A O 1
ATOM 2444 N N . ILE A 1 308 ? 28.136 -0.663 -6.617 1.00 37.91 308 ILE A N 1
ATOM 2445 C CA . ILE A 1 308 ? 27.342 -1.838 -6.313 1.00 37.91 308 ILE A CA 1
ATOM 2446 C C . ILE A 1 308 ? 27.849 -2.894 -7.278 1.00 37.91 308 ILE A C 1
ATOM 2448 O O . ILE A 1 308 ? 27.964 -2.649 -8.484 1.00 37.91 308 ILE A O 1
ATOM 2452 N N . ASP A 1 309 ? 28.252 -4.029 -6.713 1.00 34.34 309 ASP A N 1
ATOM 2453 C CA . ASP A 1 309 ? 28.556 -5.234 -7.460 1.00 34.34 309 ASP A CA 1
ATOM 2454 C C . ASP A 1 309 ? 27.455 -5.422 -8.498 1.00 34.34 309 ASP A C 1
ATOM 2456 O O . ASP A 1 309 ? 26.317 -5.755 -8.171 1.00 34.34 309 ASP A O 1
ATOM 2460 N N . LYS A 1 310 ? 27.805 -5.157 -9.762 1.00 39.03 310 LYS A N 1
ATOM 2461 C CA . LYS A 1 310 ? 26.976 -5.518 -10.903 1.00 39.03 310 LYS A CA 1
ATOM 2462 C C . LYS A 1 310 ? 26.559 -6.965 -10.656 1.00 39.03 310 LYS A C 1
ATOM 2464 O O . LYS A 1 310 ? 27.472 -7.779 -10.450 1.00 39.03 310 LYS A O 1
ATOM 2469 N N . PRO A 1 311 ? 25.258 -7.317 -10.663 1.00 36.62 311 PRO A N 1
ATOM 2470 C CA . PRO A 1 311 ? 24.898 -8.720 -10.732 1.00 36.62 311 PRO A CA 1
ATOM 2471 C C . PRO A 1 311 ? 25.717 -9.301 -11.878 1.00 36.62 311 PRO A C 1
ATOM 2473 O O . PRO A 1 311 ? 25.764 -8.733 -12.975 1.00 36.62 311 PRO A O 1
ATOM 2476 N N . SER A 1 312 ? 26.517 -10.315 -11.546 1.00 34.16 312 SER A N 1
ATOM 2477 C CA . SER A 1 312 ? 27.508 -10.869 -12.455 1.00 34.16 312 SER A CA 1
ATOM 2478 C C . SER A 1 312 ? 26.825 -11.146 -13.782 1.00 34.16 312 SER A C 1
ATOM 2480 O O . SER A 1 312 ? 25.837 -11.871 -13.803 1.00 34.16 312 SER A O 1
ATOM 2482 N N . GLU A 1 313 ? 27.341 -10.517 -14.836 1.00 40.72 313 GLU A N 1
ATOM 2483 C CA . GLU A 1 313 ? 27.199 -10.895 -16.237 1.00 40.72 313 GLU A CA 1
ATOM 2484 C C . GLU A 1 313 ? 26.361 -12.174 -16.462 1.00 40.72 313 GLU A C 1
ATOM 2486 O O . GLU A 1 313 ? 26.798 -13.268 -16.109 1.00 40.72 313 GLU A O 1
ATOM 2491 N N . PHE A 1 314 ? 25.220 -12.013 -17.144 1.00 41.78 314 PHE A N 1
ATOM 2492 C CA . PHE A 1 314 ? 24.342 -13.063 -17.679 1.00 41.7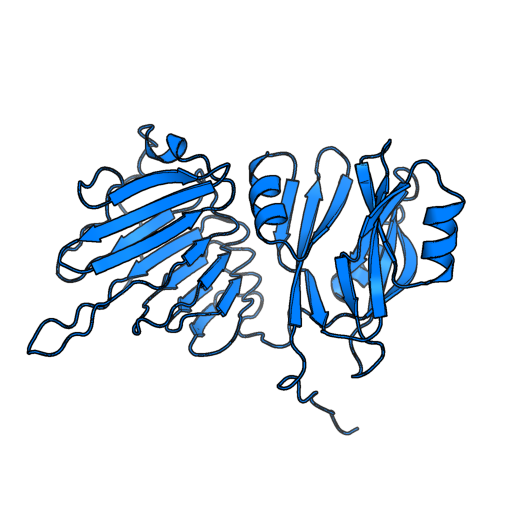8 314 PHE A CA 1
ATOM 2493 C C . PHE A 1 314 ? 23.415 -13.780 -16.685 1.00 41.78 314 PHE A C 1
ATOM 2495 O O . PHE A 1 314 ? 23.709 -14.881 -16.240 1.00 41.78 314 PHE A O 1
ATOM 2502 N N . ASP A 1 315 ? 22.188 -13.273 -16.579 1.00 32.22 315 ASP A N 1
ATOM 2503 C CA . ASP A 1 315 ? 21.018 -14.119 -16.833 1.00 32.22 315 ASP A CA 1
ATOM 2504 C C . ASP A 1 315 ? 20.218 -13.494 -17.984 1.00 32.22 315 ASP A C 1
ATOM 2506 O O . ASP A 1 315 ? 19.242 -12.767 -17.827 1.00 32.22 315 ASP A O 1
ATOM 2510 N N . LEU A 1 316 ? 20.717 -13.745 -19.199 1.00 41.97 316 LEU A N 1
ATOM 2511 C CA . LEU A 1 316 ? 19.901 -13.668 -20.404 1.00 41.97 316 LEU A CA 1
ATOM 2512 C C . LEU A 1 316 ? 18.760 -14.682 -20.254 1.00 41.97 316 LEU A C 1
ATOM 2514 O O . LEU A 1 316 ? 19.005 -15.883 -20.372 1.00 41.97 316 LEU A O 1
ATOM 2518 N N . PHE A 1 317 ? 17.526 -14.220 -20.094 1.00 29.11 317 PHE A N 1
ATOM 2519 C CA . PHE A 1 317 ? 16.344 -15.034 -20.380 1.00 29.11 317 PHE A CA 1
ATOM 2520 C C . PHE A 1 317 ? 15.484 -14.371 -21.471 1.00 29.11 317 PHE A C 1
ATOM 2522 O O . PHE A 1 317 ? 15.627 -13.176 -21.725 1.00 29.11 317 PHE A O 1
ATOM 2529 N N . PRO A 1 318 ? 14.776 -15.185 -22.274 1.00 34.16 318 PRO A N 1
ATOM 2530 C CA . PRO A 1 318 ? 14.836 -15.105 -23.729 1.00 34.16 318 PRO A CA 1
ATOM 2531 C C . PRO A 1 318 ? 13.782 -14.191 -24.368 1.00 34.16 318 PRO A C 1
ATOM 2533 O O . PRO A 1 318 ? 12.767 -13.861 -23.771 1.00 34.16 318 PRO A O 1
ATOM 2536 N N . ILE A 1 319 ? 14.105 -13.864 -25.624 1.00 34.34 319 ILE A N 1
ATOM 2537 C CA . ILE A 1 319 ? 13.345 -13.204 -26.704 1.00 34.34 319 ILE A CA 1
ATOM 2538 C C . ILE A 1 319 ? 11.835 -13.454 -26.663 1.00 34.34 319 ILE A C 1
ATOM 2540 O O . ILE A 1 319 ? 11.455 -14.648 -26.629 1.00 34.34 319 ILE A O 1
#

Foldseek 3Di:
DDPPLQPCVPWDKAFWWWKAFPVQRAIDIASDLLVLLQVCLVVRIATQGTFFIATPEDFFWWWKAQQVRGAIDTASDPVVVVCCVPPPPRIDTPGGRGGHYPPDPFAFWWWWAQQPSRHIDTHSDPVVVVCCVVPPPRTHTDGGRGGGHGPCSAEDADQEEEEEEDDDEEYEHAHYAYEYEAADAAYEYADAHHAYEYAYEYDADDQGEYEYEPHDFQYEYEAEFDDPDDDDDDGQREPHEYEYSHDDLVRYYYFYYYPPDPDRPLCPDPQWDWDDDDQKIWIWGHDDSYTYIYIYRRDDSCSSVPPDPDPPPDPDDDD

Sequence (319 aa):
MVDRFLNFAAVETTTVHRLYNTDTTTHLYTTDVNEAGVLRNTGAWQYEEPKFMTVTGDTEVHRFFHTEKGHHILTADANEFAYINNQLPHYRYEGVAFTTSDDHGLPDVHRFRHDTEGSYFYTNDVDEFAFINNNLPHLIYEGIAFKAAAPHENFQGDKANDIVTINSQDIFTWEGNDTINVTTDHIEVYAGDGNDIINTTKTNSESGETLLSGGNGKDIFNFYANGSSSFAMDFRPHYGNSTIIDFDPENDLLNVRIPNHDVTLDLESSFVSITSEGEDTRIVIDYDNVHGEITLLGVDANVFSSSIDKPSEFDLFPI

pLDDT: mean 78.24, std 18.84, range [24.45, 98.44]

Radius of gyration: 21.52 Å; chains: 1; bounding box: 60×36×67 Å